Protein AF-A0A4Y3VNY5-F1 (afdb_monomer_lite)

Sequence (217 aa):
MDGASVRTLAARAAGTGGVVRGPSALPEAPPDALPEAPPEAPPDPLPEAPPEALPDVRSEALPKISFTSRVTVERYFRLGVVVKSAHNRGMDPISPLEQALHAARALVLADLVAGQVAEADVVSLVEESVVQRRWWVEQWPDGVEYVAGLIAQDVQDALLERYGRWPLCPVCGSGDPHALDVEPELGPDPHWVCTKAGVKVAAVGSLGTCSGGPPSS

pLDDT: mean 74.15, std 24.39, range [30.67, 98.81]

Organism: NCBI:txid284043

Structure (mmCIF, N/CA/C/O backbone):
data_AF-A0A4Y3VNY5-F1
#
_entry.id   AF-A0A4Y3VNY5-F1
#
loop_
_atom_site.group_PDB
_atom_site.id
_atom_site.type_symbol
_atom_site.label_atom_id
_atom_site.label_alt_id
_atom_site.label_comp_id
_atom_site.label_asym_id
_atom_site.label_entity_id
_atom_site.label_seq_id
_atom_site.pdbx_PDB_ins_code
_atom_site.Cartn_x
_atom_site.Cartn_y
_atom_site.Cartn_z
_atom_site.occupancy
_atom_site.B_iso_or_equiv
_atom_site.auth_seq_id
_atom_site.auth_comp_id
_atom_site.auth_asym_id
_atom_site.auth_atom_id
_atom_site.pdbx_PDB_model_num
ATOM 1 N N . MET A 1 1 ? 0.825 -26.482 87.728 1.00 42.75 1 MET A N 1
ATOM 2 C CA . MET A 1 1 ? 2.086 -25.851 87.305 1.00 42.75 1 MET A CA 1
ATOM 3 C C . MET A 1 1 ? 1.706 -24.478 86.809 1.00 42.75 1 MET A C 1
ATOM 5 O O . MET A 1 1 ? 1.076 -24.346 85.768 1.00 42.75 1 MET A O 1
ATOM 9 N N . ASP A 1 2 ? 1.930 -23.553 87.727 1.00 38.81 2 ASP A N 1
ATOM 10 C CA . ASP A 1 2 ? 1.736 -22.106 87.767 1.00 38.81 2 ASP A CA 1
ATOM 11 C C . ASP A 1 2 ? 2.053 -21.400 86.440 1.00 38.81 2 ASP A C 1
ATOM 13 O O . ASP A 1 2 ? 2.827 -21.896 85.634 1.00 38.81 2 ASP A O 1
ATOM 17 N N . GLY A 1 3 ? 1.534 -20.222 86.128 1.00 36.81 3 GLY A N 1
ATOM 18 C CA . GLY A 1 3 ? 0.832 -19.235 86.929 1.00 36.81 3 GLY A CA 1
ATOM 19 C C . GLY A 1 3 ? 0.716 -17.990 86.053 1.00 36.81 3 GLY A C 1
ATOM 20 O O . GLY A 1 3 ? 1.662 -17.595 85.374 1.00 36.81 3 GLY A O 1
ATOM 21 N N . ALA A 1 4 ? -0.488 -17.442 85.999 1.00 40.56 4 ALA A N 1
ATOM 22 C CA . ALA A 1 4 ? -0.835 -16.274 85.218 1.00 40.56 4 ALA A CA 1
ATOM 23 C C . ALA A 1 4 ? -0.306 -14.974 85.849 1.00 40.56 4 ALA A C 1
ATOM 25 O O . ALA A 1 4 ? 0.024 -14.931 87.032 1.00 40.56 4 ALA A O 1
ATOM 26 N N . SER A 1 5 ? -0.488 -13.898 85.076 1.00 40.47 5 SER A N 1
ATOM 27 C CA . SER A 1 5 ? -0.890 -12.570 85.557 1.00 40.47 5 SER A CA 1
ATOM 28 C C . SER A 1 5 ? 0.212 -11.623 86.064 1.00 40.47 5 SER A C 1
ATOM 30 O O . SER A 1 5 ? 1.095 -12.025 86.796 1.00 40.47 5 SER A O 1
ATOM 32 N N . VAL A 1 6 ? 0.183 -10.303 85.831 1.00 40.88 6 VAL A N 1
ATOM 33 C CA . VAL A 1 6 ? -0.690 -9.372 85.083 1.00 40.88 6 VAL A CA 1
ATOM 34 C C . VAL A 1 6 ? -0.138 -7.944 85.344 1.00 40.88 6 VAL A C 1
ATOM 36 O O . VAL A 1 6 ? 0.525 -7.748 86.358 1.00 40.88 6 VAL A O 1
ATOM 39 N N . ARG A 1 7 ? -0.562 -6.955 84.529 1.00 42.16 7 ARG A N 1
ATOM 40 C CA . ARG A 1 7 ? -0.595 -5.486 84.796 1.00 42.16 7 ARG A CA 1
ATOM 41 C C . ARG A 1 7 ? 0.756 -4.745 84.811 1.00 42.16 7 ARG A C 1
ATOM 43 O O . ARG A 1 7 ? 1.755 -5.297 85.227 1.00 42.16 7 ARG A O 1
ATOM 50 N N . THR A 1 8 ? 0.885 -3.451 84.507 1.00 36.91 8 THR A N 1
ATOM 51 C CA . THR A 1 8 ? 0.103 -2.385 83.843 1.00 36.91 8 THR A CA 1
ATOM 52 C C . THR A 1 8 ? 0.940 -1.092 84.014 1.00 36.91 8 THR A C 1
ATOM 54 O O . THR A 1 8 ? 1.735 -1.003 84.943 1.00 36.91 8 THR A O 1
ATOM 57 N N . LEU A 1 9 ? 0.642 -0.079 83.190 1.00 38.75 9 LEU A N 1
ATOM 58 C CA . LEU A 1 9 ? 0.794 1.374 83.410 1.00 38.75 9 LEU A CA 1
ATOM 59 C C . LEU A 1 9 ? 2.072 2.076 82.923 1.00 38.75 9 LEU A C 1
ATOM 61 O O . LEU A 1 9 ? 3.188 1.860 83.375 1.00 38.75 9 LEU A O 1
ATOM 65 N N . ALA A 1 10 ? 1.798 3.016 82.019 1.00 40.06 10 ALA A N 1
ATOM 66 C CA . ALA A 1 10 ? 2.641 4.107 81.574 1.00 40.06 10 ALA A CA 1
ATOM 67 C C . ALA A 1 10 ? 2.884 5.150 82.677 1.00 40.06 10 ALA A C 1
ATOM 69 O O . ALA A 1 10 ? 2.007 5.394 83.504 1.00 40.06 10 ALA A O 1
ATOM 70 N N . ALA A 1 11 ? 4.004 5.870 82.581 1.00 40.59 11 ALA A N 1
ATOM 71 C CA . ALA A 1 11 ? 4.137 7.221 83.122 1.00 40.59 11 ALA A CA 1
ATOM 72 C C . ALA A 1 11 ? 5.203 8.025 82.352 1.00 40.59 11 ALA A C 1
ATOM 74 O O . ALA A 1 11 ? 6.339 7.586 82.190 1.00 40.59 11 ALA A O 1
ATOM 75 N N . ARG A 1 12 ? 4.809 9.219 81.887 1.00 38.81 12 ARG A N 1
ATOM 76 C CA . ARG A 1 12 ? 5.683 10.322 81.449 1.00 38.81 12 ARG A CA 1
ATOM 77 C C . ARG A 1 12 ? 6.147 11.120 82.675 1.00 38.81 12 ARG A C 1
ATOM 79 O O . ARG A 1 12 ? 5.317 11.406 83.529 1.00 38.81 12 ARG A O 1
ATOM 86 N N . ALA A 1 13 ? 7.390 11.597 82.661 1.00 41.94 13 ALA A N 1
ATOM 87 C CA . ALA A 1 13 ? 7.859 12.882 83.217 1.00 41.94 13 ALA A CA 1
ATOM 88 C C . ALA A 1 13 ? 9.306 13.067 82.701 1.00 41.94 13 ALA A C 1
ATOM 90 O O . ALA A 1 13 ? 10.099 12.146 82.828 1.00 41.94 13 ALA A O 1
ATOM 91 N N . ALA A 1 14 ? 9.692 14.059 81.893 1.00 39.28 14 ALA A N 1
ATOM 92 C CA . ALA A 1 14 ? 9.678 15.515 82.061 1.00 39.28 14 ALA A CA 1
ATOM 93 C C . ALA A 1 14 ? 10.520 16.011 83.252 1.00 39.28 14 ALA A C 1
ATOM 95 O O . ALA A 1 14 ? 10.097 15.880 84.394 1.00 39.28 14 ALA A O 1
ATOM 96 N N . GLY A 1 15 ? 11.636 16.688 82.945 1.00 37.72 15 GLY A N 1
ATOM 97 C CA . GLY A 1 15 ? 12.072 17.848 83.727 1.00 37.72 15 GLY A CA 1
ATOM 98 C C . GLY A 1 15 ? 13.553 17.937 84.100 1.00 37.72 15 GLY A C 1
ATOM 99 O O . GLY A 1 15 ? 14.008 17.200 84.961 1.00 37.72 15 GLY A O 1
ATOM 100 N N . THR A 1 16 ? 14.206 18.962 83.527 1.00 40.38 16 THR A N 1
ATOM 101 C CA . THR A 1 16 ? 15.161 19.905 84.169 1.00 40.38 16 THR A CA 1
ATOM 102 C C . THR A 1 16 ? 16.477 19.328 84.716 1.00 40.38 16 THR A C 1
ATOM 104 O O . THR A 1 16 ? 16.468 18.468 85.576 1.00 40.38 16 THR A O 1
ATOM 107 N N . GLY A 1 17 ? 17.675 19.756 84.317 1.00 36.53 17 GLY A N 1
ATOM 108 C CA . GLY A 1 17 ? 18.152 21.112 84.032 1.00 36.53 17 GLY A CA 1
ATOM 109 C C . GLY A 1 17 ? 19.311 21.400 85.000 1.00 36.53 17 GLY A C 1
ATOM 110 O O . GLY A 1 17 ? 19.123 21.286 86.205 1.00 36.53 17 GLY A O 1
ATOM 111 N N . GLY A 1 18 ? 20.508 21.737 84.508 1.00 40.59 18 GLY A N 1
ATOM 112 C CA . GLY A 1 18 ? 21.644 22.067 85.382 1.00 40.59 18 GLY A CA 1
ATOM 113 C C . GLY A 1 18 ? 22.973 22.208 84.642 1.00 40.59 18 GLY A C 1
ATOM 114 O O . GLY A 1 18 ? 23.610 21.221 84.302 1.00 40.59 18 GLY A O 1
ATOM 115 N N . VAL A 1 19 ? 23.355 23.457 84.384 1.00 45.53 19 VAL A N 1
ATOM 116 C CA . VAL A 1 19 ? 24.540 23.932 83.649 1.00 45.53 19 VAL A CA 1
ATOM 117 C C . VAL A 1 19 ? 25.762 24.038 84.565 1.00 45.53 19 VAL A C 1
ATOM 119 O O . VAL A 1 19 ? 25.634 24.635 85.628 1.00 45.53 19 VAL A O 1
ATOM 122 N N . VAL A 1 20 ? 26.957 23.645 84.090 1.00 50.31 20 VAL A N 1
ATOM 123 C CA . VAL A 1 20 ? 28.222 24.351 84.404 1.00 50.31 20 VAL A CA 1
ATOM 124 C C . VAL A 1 20 ? 29.205 24.272 83.211 1.00 50.31 20 VAL A C 1
ATOM 126 O O . VAL A 1 20 ? 29.502 23.188 82.719 1.00 50.31 20 VAL A O 1
ATOM 129 N N . ARG A 1 21 ? 29.681 25.438 82.737 1.00 40.53 21 ARG A N 1
ATOM 130 C CA . ARG A 1 21 ? 30.746 25.676 81.722 1.00 40.53 21 ARG A CA 1
ATOM 131 C C . ARG A 1 21 ? 32.129 25.359 82.336 1.00 40.53 21 ARG A C 1
ATOM 133 O O . ARG A 1 21 ? 32.349 25.798 83.456 1.00 40.53 21 ARG A O 1
ATOM 140 N N . GLY A 1 22 ? 33.017 24.546 81.738 1.00 42.53 22 GLY A N 1
ATOM 141 C CA . GLY A 1 22 ? 34.062 24.890 80.733 1.00 42.53 22 GLY A CA 1
ATOM 142 C C . GLY A 1 22 ? 35.395 25.346 81.393 1.00 42.53 22 GLY A C 1
ATOM 143 O O . GLY A 1 22 ? 35.326 25.768 82.543 1.00 42.53 22 GLY A O 1
ATOM 144 N N . PRO A 1 23 ? 36.585 25.386 80.736 1.00 54.50 23 PRO A N 1
ATOM 145 C CA . PRO A 1 23 ? 37.019 24.820 79.443 1.00 54.50 23 PRO A CA 1
ATOM 146 C C . PRO A 1 23 ? 38.443 24.165 79.456 1.00 54.50 23 PRO A C 1
ATOM 148 O O . PRO A 1 23 ? 39.285 24.493 80.287 1.00 54.50 23 PRO A O 1
ATOM 151 N N . SER A 1 24 ? 38.741 23.286 78.487 1.00 43.25 24 SER A N 1
ATOM 152 C CA . SER A 1 24 ? 40.059 23.057 77.824 1.00 43.25 24 SER A CA 1
ATOM 153 C C . SER A 1 24 ? 39.931 21.796 76.959 1.00 43.25 24 SER A C 1
ATOM 155 O O . SER A 1 24 ? 39.756 20.704 77.481 1.00 43.25 24 SER A O 1
ATOM 157 N N . ALA A 1 25 ? 39.696 21.952 75.657 1.00 47.84 25 ALA A N 1
ATOM 158 C CA . ALA A 1 25 ? 40.725 21.992 74.614 1.00 47.84 25 ALA A CA 1
ATOM 159 C C . ALA A 1 25 ? 41.307 20.601 74.310 1.00 47.84 25 ALA A C 1
ATOM 161 O O . ALA A 1 25 ? 42.134 20.108 75.065 1.00 47.84 25 ALA A O 1
ATOM 162 N N . LEU A 1 26 ? 40.858 20.001 73.201 1.00 57.78 26 LEU A N 1
ATOM 163 C CA . LEU A 1 26 ? 41.659 19.477 72.081 1.00 57.78 26 LEU A CA 1
ATOM 164 C C . LEU A 1 26 ? 40.698 18.980 70.961 1.00 57.78 26 LEU A C 1
ATOM 166 O O . LEU A 1 26 ? 39.528 18.730 71.250 1.00 57.78 26 LEU A O 1
ATOM 170 N N . PRO A 1 27 ? 41.145 18.961 69.690 1.00 57.59 27 PRO A N 1
ATOM 171 C CA . PRO A 1 27 ? 40.301 19.167 68.506 1.00 57.59 27 PRO A CA 1
ATOM 172 C C . PRO A 1 27 ? 39.668 17.903 67.908 1.00 57.59 27 PRO A C 1
ATOM 174 O O . PRO A 1 27 ? 40.177 16.794 68.060 1.00 57.59 27 PRO A O 1
ATOM 177 N N . GLU A 1 28 ? 38.571 18.123 67.180 1.00 48.97 28 GLU A N 1
ATOM 178 C CA . GLU A 1 28 ? 37.855 17.125 66.385 1.00 48.97 28 GLU A CA 1
ATOM 179 C C . GLU A 1 28 ? 38.715 16.572 65.239 1.00 48.97 28 GLU A C 1
ATOM 181 O O . GLU A 1 28 ? 39.489 17.293 64.605 1.00 48.97 28 GLU A O 1
ATOM 186 N N . ALA A 1 29 ? 38.566 15.271 64.986 1.00 58.78 29 ALA A N 1
ATOM 187 C CA . ALA A 1 29 ? 39.174 14.584 63.858 1.00 58.78 29 ALA A CA 1
ATOM 188 C C . ALA A 1 29 ? 38.604 15.118 62.525 1.00 58.78 29 ALA A C 1
ATOM 190 O O . ALA A 1 29 ? 37.401 15.378 62.443 1.00 58.78 29 ALA A O 1
ATOM 191 N N . PRO A 1 30 ? 39.434 15.283 61.479 1.00 65.31 30 PRO A N 1
ATOM 192 C CA . PRO A 1 30 ? 38.961 15.713 60.169 1.00 65.31 30 PRO A CA 1
ATOM 193 C C . PRO A 1 30 ? 38.090 14.631 59.502 1.00 65.31 30 PRO A C 1
ATOM 195 O O . PRO A 1 30 ? 38.322 13.441 59.727 1.00 65.31 30 PRO A O 1
ATOM 198 N N . PRO A 1 31 ? 37.104 15.027 58.674 1.00 62.06 31 PRO A N 1
ATOM 199 C CA . PRO A 1 31 ? 36.258 14.092 57.942 1.00 62.06 31 PRO A CA 1
ATOM 200 C C . PRO A 1 31 ? 37.056 13.340 56.870 1.00 62.06 31 PRO A C 1
ATOM 202 O O . PRO A 1 31 ? 37.961 13.907 56.257 1.00 62.06 31 PRO A O 1
ATOM 205 N N . ASP A 1 32 ? 36.673 12.079 56.646 1.00 57.38 32 ASP A N 1
ATOM 206 C CA . ASP A 1 32 ? 37.147 11.191 55.583 1.00 57.38 32 ASP A CA 1
ATOM 207 C C . ASP A 1 32 ? 37.263 11.917 54.234 1.00 57.38 32 ASP A C 1
ATOM 209 O O . ASP A 1 32 ? 36.288 12.095 53.499 1.00 57.38 32 ASP A O 1
ATOM 213 N N . ALA A 1 33 ? 38.485 12.325 53.897 1.00 57.66 33 ALA A N 1
ATOM 214 C CA . ALA A 1 33 ? 38.848 12.695 52.544 1.00 57.66 33 ALA A CA 1
ATOM 215 C C . ALA A 1 33 ? 39.055 11.397 51.757 1.00 57.66 33 ALA A C 1
ATOM 217 O O . ALA A 1 33 ? 40.040 10.681 51.947 1.00 57.66 33 ALA A O 1
ATOM 218 N N . LEU A 1 34 ? 38.089 11.087 50.892 1.00 62.25 34 LEU A N 1
ATOM 219 C CA . LEU A 1 34 ? 38.252 10.108 49.822 1.00 62.25 34 LEU A CA 1
ATOM 220 C C . LEU A 1 34 ? 39.534 10.433 49.030 1.00 62.25 34 LEU A C 1
ATOM 222 O O . LEU A 1 34 ? 39.796 11.610 48.774 1.00 62.25 34 LEU A O 1
ATOM 226 N N . PRO A 1 35 ? 40.335 9.431 48.629 1.00 66.25 35 PRO A N 1
ATOM 227 C CA . PRO A 1 35 ? 41.514 9.682 47.813 1.00 66.25 35 PRO A CA 1
ATOM 228 C C . PRO A 1 35 ? 41.095 10.250 46.452 1.00 66.25 35 PRO A C 1
ATOM 230 O O . PRO A 1 35 ? 40.285 9.649 45.745 1.00 66.25 35 PRO A O 1
ATOM 233 N N . GLU A 1 36 ? 41.648 11.412 46.100 1.00 61.09 36 GLU A N 1
ATOM 234 C CA . GLU A 1 36 ? 41.465 12.013 44.781 1.00 61.09 36 GLU A CA 1
ATOM 235 C C . GLU A 1 36 ? 42.022 11.092 43.689 1.00 61.09 36 GLU A C 1
ATOM 237 O O . GLU A 1 36 ? 43.072 10.460 43.845 1.00 61.09 36 GLU A O 1
ATOM 242 N N . ALA A 1 37 ? 41.277 10.993 42.587 1.00 64.44 37 ALA A N 1
ATOM 243 C CA . ALA A 1 37 ? 41.655 10.221 41.414 1.00 64.44 37 ALA A CA 1
ATOM 244 C C . ALA A 1 37 ? 43.007 10.707 40.851 1.00 64.44 37 ALA A C 1
ATOM 246 O O . ALA A 1 37 ? 43.305 11.903 40.916 1.00 64.44 37 ALA A O 1
ATOM 247 N N . PRO A 1 38 ? 43.836 9.812 40.282 1.00 68.44 38 PRO A N 1
ATOM 248 C CA . PRO A 1 38 ? 45.058 10.228 39.603 1.00 68.44 38 PRO A CA 1
ATOM 249 C C . PRO A 1 38 ? 44.730 11.189 38.446 1.00 68.44 38 PRO A C 1
ATOM 251 O O . PRO A 1 38 ? 43.654 11.075 37.853 1.00 68.44 38 PRO A O 1
ATOM 254 N N . PRO A 1 39 ? 45.638 12.122 38.104 1.00 68.38 39 PRO A N 1
ATOM 255 C CA . PRO A 1 39 ? 45.403 13.064 37.017 1.00 68.38 39 PRO A CA 1
ATOM 256 C C . PRO A 1 39 ? 45.201 12.314 35.696 1.00 68.38 39 PRO A C 1
ATOM 258 O O . PRO A 1 39 ? 45.935 11.369 35.396 1.00 68.38 39 PRO A O 1
ATOM 261 N N . GLU A 1 40 ? 44.207 12.745 34.917 1.00 64.44 40 GLU A N 1
ATOM 262 C CA . GLU A 1 40 ? 43.963 12.231 33.571 1.00 64.44 40 GLU A CA 1
ATOM 263 C C . GLU A 1 40 ? 45.237 12.351 32.725 1.00 64.44 40 GLU A C 1
ATOM 265 O O . GLU A 1 40 ? 45.900 13.393 32.697 1.00 64.44 40 GLU A O 1
ATOM 270 N N . ALA A 1 41 ? 45.594 11.260 32.047 1.00 69.62 41 ALA A N 1
ATOM 271 C CA . ALA A 1 41 ? 46.662 11.274 31.062 1.00 69.62 41 ALA A CA 1
ATOM 272 C C . ALA A 1 41 ? 46.325 12.294 29.955 1.00 69.62 41 ALA A C 1
ATOM 274 O O . ALA A 1 41 ? 45.155 12.410 29.578 1.00 69.62 41 ALA A O 1
ATOM 275 N N . PRO A 1 42 ? 47.314 13.027 29.410 1.00 69.50 42 PRO A N 1
ATOM 276 C CA . PRO A 1 42 ? 47.071 13.852 28.233 1.00 69.50 42 PRO A CA 1
ATOM 277 C C . PRO A 1 42 ? 46.553 12.961 27.093 1.00 69.50 42 PRO A C 1
ATOM 279 O O . PRO A 1 42 ? 47.004 11.818 26.976 1.00 69.50 42 PRO A O 1
ATOM 282 N N . PRO A 1 43 ? 45.621 13.444 26.254 1.00 67.81 43 PRO A N 1
ATOM 283 C CA . PRO A 1 43 ? 45.156 12.655 25.124 1.00 67.81 43 PRO A CA 1
ATOM 284 C C . PRO A 1 43 ? 46.331 12.348 24.191 1.00 67.81 43 PRO A C 1
ATOM 286 O O . PRO A 1 43 ? 47.162 13.222 23.924 1.00 67.81 43 PRO A O 1
ATOM 289 N N . ASP A 1 44 ? 46.384 11.107 23.701 1.00 67.56 44 ASP A N 1
ATOM 290 C CA . ASP A 1 44 ? 47.326 10.693 22.661 1.00 67.56 44 ASP A CA 1
ATOM 291 C C . ASP A 1 44 ? 47.251 11.670 21.474 1.00 67.56 44 ASP A C 1
ATOM 293 O O . ASP A 1 44 ? 46.144 12.020 21.039 1.00 67.56 44 ASP A O 1
ATOM 297 N N . PRO A 1 45 ? 48.389 12.125 20.915 1.00 66.06 45 PRO A N 1
ATOM 298 C CA . PRO A 1 45 ? 48.356 12.891 19.684 1.00 66.06 45 PRO A CA 1
ATOM 299 C C . PRO A 1 45 ? 47.772 12.006 18.578 1.00 66.06 45 PRO A C 1
ATOM 301 O O . PRO A 1 45 ? 48.281 10.920 18.293 1.00 66.06 45 PRO A O 1
ATOM 304 N N . LEU A 1 46 ? 46.683 12.482 17.968 1.00 63.78 46 LEU A N 1
ATOM 305 C CA . LEU A 1 46 ? 46.097 11.881 16.772 1.00 63.78 46 LEU A CA 1
ATOM 306 C C . LEU A 1 46 ? 47.207 11.617 15.740 1.00 63.78 46 LEU A C 1
ATOM 308 O O . LEU A 1 46 ? 48.028 12.510 15.511 1.00 63.78 46 LEU A O 1
ATOM 312 N N . PRO A 1 47 ? 47.245 10.440 15.092 1.00 62.47 47 PRO A N 1
ATOM 313 C CA . PRO A 1 47 ? 48.191 10.215 14.012 1.00 62.47 47 PRO A CA 1
ATOM 314 C C . PRO A 1 47 ? 47.911 11.210 12.880 1.00 62.47 47 PRO A C 1
ATOM 316 O O . PRO A 1 47 ? 46.776 11.331 12.413 1.00 62.47 47 PRO A O 1
ATOM 319 N N . GLU A 1 48 ? 48.949 11.936 12.456 1.00 57.38 48 GLU A N 1
ATOM 320 C CA . GLU A 1 48 ? 48.881 12.816 11.292 1.00 57.38 48 GLU A CA 1
ATOM 321 C C . GLU A 1 48 ? 48.456 12.015 10.053 1.00 57.38 48 GLU A C 1
ATOM 323 O O . GLU A 1 48 ? 48.955 10.918 9.788 1.00 57.38 48 GLU A O 1
ATOM 328 N N . ALA A 1 49 ? 47.491 12.564 9.314 1.00 61.09 49 ALA A N 1
ATOM 329 C CA . ALA A 1 49 ? 46.926 11.942 8.127 1.00 61.09 49 ALA A CA 1
ATOM 330 C C . ALA A 1 49 ? 47.996 11.728 7.037 1.00 61.09 49 ALA A C 1
ATOM 332 O O . ALA A 1 49 ? 48.791 12.637 6.780 1.00 61.09 49 ALA A O 1
ATOM 333 N N . PRO A 1 50 ? 47.998 10.586 6.324 1.00 59.00 50 PRO A N 1
ATOM 334 C CA . PRO A 1 50 ? 48.761 10.474 5.090 1.00 59.00 50 PRO A CA 1
ATOM 335 C C . PRO A 1 50 ? 48.118 11.357 4.004 1.00 59.00 50 PRO A C 1
ATOM 337 O O . PRO A 1 50 ? 46.890 11.369 3.874 1.00 59.00 50 PRO A O 1
ATOM 340 N N . PRO A 1 51 ? 48.903 12.079 3.187 1.00 58.69 51 PRO A N 1
ATOM 341 C CA . PRO A 1 51 ? 48.377 12.652 1.963 1.00 58.69 51 PRO A CA 1
ATOM 342 C C . PRO A 1 51 ? 48.244 11.528 0.934 1.00 58.69 51 PRO A C 1
ATOM 344 O O . PRO A 1 51 ? 49.231 10.866 0.640 1.00 58.69 51 PRO A O 1
ATOM 347 N N . GLU A 1 52 ? 47.042 11.308 0.402 1.00 50.62 52 GLU A N 1
ATOM 348 C CA . GLU A 1 52 ? 46.796 11.124 -1.036 1.00 50.62 52 GLU A CA 1
ATOM 349 C C . GLU A 1 52 ? 45.310 10.868 -1.319 1.00 50.62 52 GLU A C 1
ATOM 351 O O . GLU A 1 52 ? 44.605 10.155 -0.607 1.00 50.62 52 GLU A O 1
ATOM 356 N N . ALA A 1 53 ? 44.831 11.547 -2.357 1.00 55.66 53 ALA A N 1
ATOM 357 C CA . ALA A 1 53 ? 43.440 11.642 -2.754 1.00 55.66 53 ALA A CA 1
ATOM 358 C C . ALA A 1 53 ? 42.862 10.292 -3.208 1.00 55.66 53 ALA A C 1
ATOM 360 O O . ALA A 1 53 ? 43.324 9.700 -4.183 1.00 55.66 53 ALA A O 1
ATOM 361 N N . LEU A 1 54 ? 41.777 9.869 -2.558 1.00 53.34 54 LEU A N 1
ATOM 362 C CA . LEU A 1 54 ? 40.815 8.932 -3.131 1.00 53.34 54 LEU A CA 1
ATOM 363 C C . LEU A 1 54 ? 39.757 9.735 -3.906 1.00 53.34 54 LEU A C 1
ATOM 365 O O . LEU A 1 54 ? 39.349 10.798 -3.429 1.00 53.34 54 LEU A O 1
ATOM 369 N N . PRO A 1 55 ? 39.313 9.281 -5.093 1.00 50.19 55 PRO A N 1
ATOM 370 C CA . PRO A 1 55 ? 38.257 9.964 -5.824 1.00 50.19 55 PRO A CA 1
ATOM 371 C C . PRO A 1 55 ? 36.959 9.956 -5.012 1.00 50.19 55 PRO A C 1
ATOM 373 O O . PRO A 1 55 ? 36.588 8.945 -4.419 1.00 50.19 55 PRO A O 1
ATOM 376 N N . ASP A 1 56 ? 36.307 11.115 -5.021 1.00 53.00 56 ASP A N 1
ATOM 377 C CA . ASP A 1 56 ? 35.031 11.466 -4.401 1.00 53.00 56 ASP A CA 1
ATOM 378 C C . ASP A 1 56 ? 33.919 10.454 -4.738 1.00 53.00 56 ASP A C 1
ATOM 380 O O . ASP A 1 56 ? 33.132 10.623 -5.670 1.00 53.00 56 ASP A O 1
ATOM 384 N N . VAL A 1 57 ? 33.861 9.355 -3.982 1.00 46.72 57 VAL A N 1
ATOM 385 C CA . VAL A 1 57 ? 32.677 8.503 -3.894 1.00 46.72 57 VAL A CA 1
ATOM 386 C C . VAL A 1 57 ? 31.754 9.131 -2.869 1.00 46.72 57 VAL A C 1
ATOM 388 O O . VAL A 1 57 ? 31.752 8.781 -1.689 1.00 46.72 57 VAL A O 1
ATOM 391 N N . ARG A 1 58 ? 30.995 10.108 -3.373 1.00 45.72 58 ARG A N 1
ATOM 392 C CA . ARG A 1 58 ? 29.726 10.616 -2.857 1.00 45.72 58 ARG A CA 1
ATOM 393 C C . ARG A 1 58 ? 29.050 9.570 -1.965 1.00 45.72 58 ARG A C 1
ATOM 395 O O . ARG A 1 58 ? 28.281 8.725 -2.419 1.00 45.72 58 ARG A O 1
ATOM 402 N N . SER A 1 59 ? 29.325 9.653 -0.668 1.00 42.47 59 SER A N 1
ATOM 403 C CA . SER A 1 59 ? 28.440 9.122 0.358 1.00 42.47 59 SER A CA 1
ATOM 404 C C . SER A 1 59 ? 27.250 10.070 0.396 1.00 42.47 59 SER A C 1
ATOM 406 O O . SER A 1 59 ? 27.116 10.905 1.288 1.00 42.47 59 SER A O 1
ATOM 408 N N . GLU A 1 60 ? 26.436 10.018 -0.658 1.00 43.38 60 GLU A N 1
ATOM 409 C CA . GLU A 1 60 ? 25.126 10.637 -0.642 1.00 43.38 60 GLU A CA 1
ATOM 410 C C . GLU A 1 60 ? 24.325 9.838 0.370 1.00 43.38 60 GLU A C 1
ATOM 412 O O . GLU A 1 60 ? 23.891 8.714 0.117 1.00 43.38 60 GLU A O 1
ATOM 417 N N . ALA A 1 61 ? 24.190 10.415 1.561 1.00 37.62 61 ALA A N 1
ATOM 418 C CA . ALA A 1 61 ? 23.092 10.111 2.446 1.00 37.62 61 ALA A CA 1
ATOM 419 C C . ALA A 1 61 ? 21.830 10.054 1.581 1.00 37.62 61 ALA A C 1
ATOM 421 O O . ALA A 1 61 ? 21.428 11.078 1.026 1.00 37.62 61 ALA A O 1
ATOM 422 N N . LEU A 1 62 ? 21.259 8.857 1.417 1.00 44.38 62 LEU A N 1
ATOM 423 C CA . LEU A 1 62 ? 19.975 8.694 0.754 1.00 44.38 62 LEU A CA 1
ATOM 424 C C . LEU A 1 62 ? 19.016 9.661 1.454 1.00 44.38 62 LEU A C 1
ATOM 426 O O . LEU A 1 62 ? 18.794 9.516 2.665 1.00 44.38 62 LEU A O 1
ATOM 430 N N . PRO A 1 63 ? 18.523 10.705 0.765 1.00 34.81 63 PRO A N 1
ATOM 431 C CA . PRO A 1 63 ? 17.620 11.640 1.396 1.00 34.81 63 PRO A CA 1
ATOM 432 C C . PRO A 1 63 ? 16.417 10.827 1.852 1.00 34.81 63 PRO A C 1
ATOM 434 O O . PRO A 1 63 ? 15.868 10.043 1.083 1.00 34.81 63 PRO A O 1
ATOM 437 N N . LYS A 1 64 ? 16.036 10.978 3.122 1.00 30.67 64 LYS A N 1
ATOM 438 C CA . LYS A 1 64 ? 14.768 10.462 3.633 1.00 30.67 64 LYS A CA 1
ATOM 439 C C . LYS A 1 64 ? 13.682 11.089 2.766 1.00 30.67 64 LYS A C 1
ATOM 441 O O . LYS A 1 64 ? 13.384 12.273 2.930 1.00 30.67 64 LYS A O 1
ATOM 446 N N . ILE A 1 65 ? 13.177 10.348 1.784 1.00 42.25 65 ILE A N 1
ATOM 447 C CA . ILE A 1 65 ? 12.143 10.835 0.877 1.00 42.25 65 ILE A CA 1
ATOM 448 C C . ILE A 1 65 ? 10.848 10.847 1.687 1.00 42.25 65 ILE A C 1
ATOM 450 O O . ILE A 1 65 ? 10.096 9.886 1.703 1.00 42.25 65 ILE A O 1
ATOM 454 N N . SER A 1 66 ? 10.628 11.938 2.416 1.00 39.75 66 SER A N 1
ATOM 455 C CA . SER A 1 66 ? 9.310 12.313 2.908 1.00 39.75 66 SER A CA 1
ATOM 456 C C . SER A 1 66 ? 8.575 12.945 1.726 1.00 39.75 66 SER A C 1
ATOM 458 O O . SER A 1 66 ? 8.972 13.998 1.226 1.00 39.75 66 SER A O 1
ATOM 460 N N . PHE A 1 67 ? 7.564 12.243 1.217 1.00 45.41 67 PHE A N 1
ATOM 461 C CA . PHE A 1 67 ? 6.868 12.553 -0.037 1.00 45.41 67 PHE A CA 1
ATOM 462 C C . PHE A 1 67 ? 5.747 13.604 0.118 1.00 45.41 67 PHE A C 1
ATOM 464 O O . PHE A 1 67 ? 4.999 13.873 -0.817 1.00 45.41 67 PHE A O 1
ATOM 471 N N . THR A 1 68 ? 5.638 14.284 1.259 1.00 40.88 68 THR A N 1
ATOM 472 C CA . THR A 1 68 ? 4.565 15.261 1.514 1.00 40.88 68 THR A CA 1
ATOM 473 C C . THR A 1 68 ? 4.939 16.677 1.064 1.00 40.88 68 THR A C 1
ATOM 475 O O . THR A 1 68 ? 4.913 17.648 1.823 1.00 40.88 68 THR A O 1
ATOM 478 N N . SER A 1 69 ? 5.284 16.846 -0.216 1.00 36.56 69 SER A N 1
ATOM 479 C CA . SER A 1 69 ? 5.325 18.191 -0.798 1.00 36.56 69 SER A CA 1
ATOM 480 C C . SER A 1 69 ? 4.864 18.217 -2.252 1.00 36.56 69 SER A C 1
ATOM 482 O O . SER A 1 69 ? 5.547 17.752 -3.161 1.00 36.56 69 SER A O 1
ATOM 484 N N . ARG A 1 70 ? 3.691 18.830 -2.455 1.00 43.50 70 ARG A N 1
ATOM 485 C CA . ARG A 1 70 ? 2.928 19.060 -3.702 1.00 43.50 70 ARG A CA 1
ATOM 486 C C . ARG A 1 70 ? 3.676 19.737 -4.873 1.00 43.50 70 ARG A C 1
ATOM 488 O O . ARG A 1 70 ? 3.021 20.199 -5.800 1.00 43.50 70 ARG A O 1
ATOM 495 N N . VAL A 1 71 ? 5.007 19.828 -4.883 1.00 45.31 71 VAL A N 1
ATOM 496 C CA . VAL A 1 71 ? 5.758 20.647 -5.860 1.00 45.31 71 VAL A CA 1
ATOM 497 C C . VAL A 1 71 ? 6.443 19.834 -6.975 1.00 45.31 71 VAL A C 1
ATOM 499 O O . VAL A 1 71 ? 6.884 20.416 -7.962 1.00 45.31 71 VAL A O 1
ATOM 502 N N . THR A 1 72 ? 6.471 18.498 -6.922 1.00 45.28 72 THR A N 1
ATOM 503 C CA . THR A 1 72 ? 7.192 17.705 -7.950 1.00 45.28 72 THR A CA 1
ATOM 504 C C . THR A 1 72 ? 6.297 17.148 -9.068 1.00 45.28 72 THR A C 1
ATOM 506 O O . THR A 1 72 ? 6.794 16.841 -10.151 1.00 45.28 72 THR A O 1
ATOM 509 N N . VAL A 1 73 ? 4.974 17.083 -8.870 1.00 43.75 73 VAL A N 1
ATOM 510 C CA . VAL A 1 73 ? 4.041 16.483 -9.851 1.00 43.75 73 VAL A CA 1
ATOM 511 C C . VAL A 1 73 ? 3.803 17.389 -11.072 1.00 43.75 73 VAL A C 1
ATOM 513 O O . VAL A 1 73 ? 3.622 16.902 -12.185 1.00 43.75 73 VAL A O 1
ATOM 516 N N . GLU A 1 74 ? 3.878 18.715 -10.921 1.00 34.09 74 GLU A N 1
ATOM 517 C CA . GLU A 1 74 ? 3.435 19.652 -11.969 1.00 34.09 74 GLU A CA 1
ATOM 518 C C . GLU A 1 74 ? 4.466 19.902 -13.095 1.00 34.09 74 GLU A C 1
ATOM 520 O O . GLU A 1 74 ? 4.133 20.490 -14.124 1.00 34.09 74 GLU A O 1
ATOM 525 N N . ARG A 1 75 ? 5.724 19.446 -12.958 1.00 39.75 75 ARG A N 1
ATOM 526 C CA . ARG A 1 75 ? 6.816 19.840 -13.877 1.00 39.75 75 ARG A CA 1
ATOM 527 C C . ARG A 1 75 ? 7.197 18.815 -14.960 1.00 39.75 75 ARG A C 1
ATOM 529 O O . ARG A 1 75 ? 7.870 19.201 -15.912 1.00 39.75 75 ARG A O 1
ATOM 536 N N . TYR A 1 76 ? 6.763 17.554 -14.884 1.00 49.31 76 TYR A N 1
ATOM 537 C CA . TYR A 1 76 ? 7.241 16.496 -15.803 1.00 49.31 76 TYR A CA 1
ATOM 538 C C . TYR A 1 76 ? 6.263 16.065 -16.905 1.00 49.31 76 TYR A C 1
ATOM 540 O O . TYR A 1 76 ? 6.578 15.194 -17.713 1.00 49.31 76 TYR A O 1
ATOM 548 N N . PHE A 1 77 ? 5.112 16.727 -17.031 1.00 50.84 77 PHE A N 1
ATOM 549 C CA . PHE A 1 77 ? 4.125 16.420 -18.070 1.00 50.84 77 PHE A CA 1
ATOM 550 C C . PHE A 1 77 ? 4.369 17.177 -19.390 1.00 50.84 77 PHE A C 1
ATOM 552 O O . PHE A 1 77 ? 3.471 17.847 -19.898 1.00 50.84 77 PHE A O 1
ATOM 559 N N . ARG A 1 78 ? 5.575 17.107 -19.980 1.00 46.97 78 ARG A N 1
ATOM 560 C CA . ARG A 1 78 ? 5.766 17.480 -21.400 1.00 46.97 78 ARG A CA 1
ATOM 561 C C . ARG A 1 78 ? 7.111 17.017 -21.975 1.00 46.97 78 ARG A C 1
ATOM 563 O O . ARG A 1 78 ? 8.117 17.682 -21.772 1.00 46.97 78 ARG A O 1
ATOM 570 N N . LEU A 1 79 ? 7.099 15.954 -22.783 1.00 41.47 79 LEU A N 1
ATOM 571 C CA . LEU A 1 79 ? 7.471 15.980 -24.211 1.00 41.47 79 LEU A CA 1
ATOM 572 C C . LEU A 1 79 ? 7.311 14.579 -24.825 1.00 41.47 79 LEU A C 1
ATOM 574 O O . LEU A 1 79 ? 7.651 13.567 -24.222 1.00 41.47 79 LEU A O 1
ATOM 578 N N . GLY A 1 80 ? 6.696 14.552 -26.008 1.00 41.56 80 GLY A N 1
ATOM 579 C CA . GLY A 1 80 ? 6.104 13.371 -26.621 1.00 41.56 80 GLY A CA 1
ATOM 580 C C . GLY A 1 80 ? 7.104 12.328 -27.106 1.00 41.56 80 GLY A C 1
ATOM 581 O O . GLY A 1 80 ? 8.058 12.633 -27.820 1.00 41.56 80 GLY A O 1
ATOM 582 N N . VAL A 1 81 ? 6.802 11.072 -26.786 1.00 43.38 81 VAL A N 1
ATOM 583 C CA . VAL A 1 81 ? 7.426 9.903 -27.399 1.00 43.38 81 VAL A CA 1
ATOM 584 C C . VAL A 1 81 ? 6.589 9.500 -28.612 1.00 43.38 81 VAL A C 1
ATOM 586 O O . VAL A 1 81 ? 5.413 9.159 -28.496 1.00 43.38 81 VAL A O 1
ATOM 589 N N . VAL A 1 82 ? 7.201 9.553 -29.796 1.00 39.69 82 VAL A N 1
ATOM 590 C CA . VAL A 1 82 ? 6.640 8.988 -31.027 1.00 39.69 82 VAL A CA 1
ATOM 591 C C . VAL A 1 82 ? 6.773 7.469 -30.951 1.00 39.69 82 VAL A C 1
ATOM 593 O O . VAL A 1 82 ? 7.868 6.931 -31.110 1.00 39.69 82 VAL A O 1
ATOM 596 N N . VAL A 1 83 ? 5.663 6.765 -30.731 1.00 40.06 83 VAL A N 1
ATOM 597 C CA . VAL A 1 83 ? 5.632 5.303 -30.847 1.00 40.06 83 VAL A CA 1
ATOM 598 C C . VAL A 1 83 ? 5.497 4.939 -32.324 1.00 40.06 83 VAL A C 1
ATOM 600 O O . VAL A 1 83 ? 4.474 5.192 -32.964 1.00 40.06 83 VAL A O 1
ATOM 603 N N . LYS A 1 84 ? 6.558 4.355 -32.886 1.00 35.44 84 LYS A N 1
ATOM 604 C CA . LYS A 1 84 ? 6.567 3.811 -34.245 1.00 35.44 84 LYS A CA 1
ATOM 605 C C . LYS A 1 84 ? 5.721 2.537 -34.264 1.00 35.44 84 LYS A C 1
ATOM 607 O O . LYS A 1 84 ? 6.068 1.544 -33.637 1.00 35.44 84 LYS A O 1
ATOM 612 N N . SER A 1 85 ? 4.598 2.595 -34.971 1.00 50.62 85 SER A N 1
ATOM 613 C CA . SER A 1 85 ? 3.673 1.474 -35.138 1.00 50.62 85 SER A CA 1
ATOM 614 C C . SER A 1 85 ? 4.282 0.373 -36.014 1.00 50.62 85 SER A C 1
ATOM 616 O O . SER A 1 85 ? 4.809 0.665 -37.091 1.00 50.62 85 SER A O 1
ATOM 618 N N . ALA A 1 86 ? 4.178 -0.886 -35.579 1.00 47.16 86 ALA A N 1
ATOM 619 C CA . ALA A 1 86 ? 4.390 -2.053 -36.428 1.00 47.16 86 ALA A CA 1
ATOM 620 C C . ALA A 1 86 ? 3.578 -3.275 -35.936 1.00 47.16 86 ALA A C 1
ATOM 622 O O . ALA A 1 86 ? 3.930 -3.884 -34.940 1.00 47.16 86 ALA A O 1
ATOM 623 N N . HIS A 1 87 ? 2.544 -3.617 -36.717 1.00 47.78 87 HIS A N 1
ATOM 624 C CA . HIS A 1 87 ? 1.988 -4.951 -37.027 1.00 47.78 87 HIS A CA 1
ATOM 625 C C . HIS A 1 87 ? 1.390 -5.849 -35.908 1.00 47.78 87 HIS A C 1
ATOM 627 O O . HIS A 1 87 ? 1.934 -6.046 -34.833 1.00 47.78 87 HIS A O 1
ATOM 633 N N . ASN A 1 88 ? 0.220 -6.430 -36.210 1.00 49.88 88 ASN A N 1
ATOM 634 C CA . ASN A 1 88 ? -0.685 -7.130 -35.287 1.00 49.88 88 ASN A CA 1
ATOM 635 C C . ASN A 1 88 ? -0.147 -8.436 -34.644 1.00 49.88 88 ASN A C 1
ATOM 637 O O . ASN A 1 88 ? 0.057 -9.428 -35.337 1.00 49.88 88 ASN A O 1
ATOM 641 N N . ARG A 1 89 ? -0.162 -8.442 -33.299 1.00 51.94 89 ARG A N 1
ATOM 642 C CA . ARG A 1 89 ? -0.746 -9.435 -32.360 1.00 51.94 89 ARG A CA 1
ATOM 643 C C . ARG A 1 89 ? -0.169 -10.866 -32.318 1.00 51.94 89 ARG A C 1
ATOM 645 O O . ARG A 1 89 ? -0.843 -11.827 -32.679 1.00 51.94 89 ARG A O 1
ATOM 652 N N . GLY A 1 90 ? 0.990 -11.008 -31.680 1.00 43.72 90 GLY A N 1
ATOM 653 C CA . GLY A 1 90 ? 1.197 -12.019 -30.632 1.00 43.72 90 GLY A CA 1
ATOM 654 C C . GLY A 1 90 ? 1.143 -11.293 -29.284 1.00 43.72 90 GLY A C 1
ATOM 655 O O . GLY A 1 90 ? 1.517 -10.129 -29.233 1.00 43.72 90 GLY A O 1
ATOM 656 N N . MET A 1 91 ? 0.597 -11.890 -28.225 1.00 60.09 91 MET A N 1
ATOM 657 C CA . MET A 1 91 ? 0.603 -11.259 -26.899 1.00 60.09 91 MET A CA 1
ATOM 658 C C . MET A 1 91 ? 2.062 -11.117 -26.457 1.00 60.09 91 MET A C 1
ATOM 660 O O . MET A 1 91 ? 2.672 -12.114 -26.075 1.00 60.09 91 MET A O 1
ATOM 664 N N . ASP A 1 92 ? 2.631 -9.915 -26.583 1.00 63.72 92 ASP A N 1
ATOM 665 C CA . ASP A 1 92 ? 3.946 -9.627 -26.02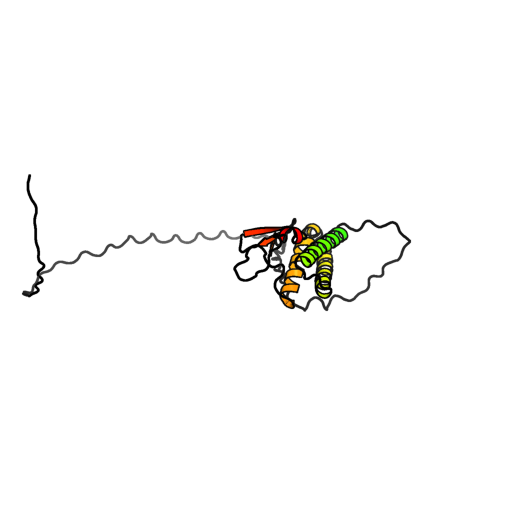1 1.00 63.72 92 ASP A CA 1
ATOM 666 C C . ASP A 1 92 ? 3.898 -10.022 -24.541 1.00 63.72 92 ASP A C 1
ATOM 668 O O . ASP A 1 92 ? 2.950 -9.633 -23.843 1.00 63.72 92 ASP A O 1
ATOM 672 N N . PRO A 1 93 ? 4.840 -10.849 -24.052 1.00 76.25 93 PRO A N 1
ATOM 673 C CA . PRO A 1 93 ? 4.855 -11.199 -22.646 1.00 76.25 93 PRO A CA 1
ATOM 674 C C . PRO A 1 93 ? 4.975 -9.901 -21.846 1.00 76.25 93 PRO A C 1
ATOM 676 O O . PRO A 1 93 ? 5.895 -9.111 -22.059 1.00 76.25 93 PRO A O 1
ATOM 679 N N . ILE A 1 94 ? 4.006 -9.672 -20.955 1.00 82.31 94 ILE A N 1
ATOM 680 C CA . ILE A 1 94 ? 3.992 -8.534 -20.032 1.00 82.31 94 ILE A CA 1
ATOM 681 C C . ILE A 1 94 ? 5.363 -8.488 -19.342 1.00 82.31 94 ILE A C 1
ATOM 683 O O . ILE A 1 94 ? 5.836 -9.523 -18.868 1.00 82.31 94 ILE A O 1
ATOM 687 N N . SER A 1 95 ? 6.031 -7.331 -19.314 1.00 90.81 95 SER A N 1
ATOM 688 C CA . SER A 1 95 ? 7.376 -7.252 -18.725 1.00 90.81 95 SER A CA 1
ATOM 689 C C . SER A 1 95 ? 7.346 -7.663 -17.239 1.00 90.81 95 SER A C 1
ATOM 691 O O . SER A 1 95 ? 6.307 -7.514 -16.592 1.00 90.81 95 SER A O 1
ATOM 693 N N . PRO A 1 96 ? 8.450 -8.165 -16.658 1.00 92.69 96 PRO A N 1
ATOM 694 C CA . PRO A 1 96 ? 8.485 -8.512 -15.234 1.00 92.69 96 PRO A CA 1
ATOM 695 C C . PRO A 1 96 ? 8.069 -7.355 -14.311 1.00 92.69 96 PRO A C 1
ATOM 697 O O . PRO A 1 96 ? 7.351 -7.579 -13.339 1.00 92.69 96 PRO A O 1
ATOM 700 N N . LEU A 1 97 ? 8.442 -6.117 -14.658 1.00 95.19 97 LEU A N 1
ATOM 701 C CA . LEU A 1 97 ? 8.013 -4.912 -13.944 1.00 95.19 97 LEU A CA 1
ATOM 702 C C . LEU A 1 97 ? 6.494 -4.718 -14.018 1.00 95.19 97 LEU A C 1
ATOM 704 O O . LEU A 1 97 ? 5.847 -4.527 -12.994 1.00 95.19 97 LEU A O 1
ATOM 708 N N . GLU A 1 98 ? 5.910 -4.811 -15.214 1.00 96.94 98 GLU A N 1
ATOM 709 C CA . GLU A 1 98 ? 4.459 -4.696 -15.387 1.00 96.94 98 GLU A CA 1
ATOM 710 C C . GLU A 1 98 ? 3.704 -5.776 -14.606 1.00 96.94 98 GLU A C 1
ATOM 712 O O . GLU A 1 98 ? 2.677 -5.496 -13.990 1.00 96.94 98 GLU A O 1
ATOM 717 N N . GLN A 1 99 ? 4.213 -7.011 -14.603 1.00 97.19 99 GLN A N 1
ATOM 718 C CA . GLN A 1 99 ? 3.626 -8.102 -13.826 1.00 97.19 99 GLN A CA 1
ATOM 719 C C . GLN A 1 99 ? 3.669 -7.793 -12.327 1.00 97.19 99 GLN A C 1
ATOM 721 O O . GLN A 1 99 ? 2.654 -7.947 -11.650 1.00 97.19 99 GLN A O 1
ATOM 726 N N . ALA A 1 100 ? 4.808 -7.315 -11.819 1.00 97.19 100 ALA A N 1
ATOM 727 C CA . ALA A 1 100 ? 4.966 -6.956 -10.413 1.00 97.19 100 ALA A CA 1
ATOM 728 C C . ALA A 1 100 ? 4.057 -5.787 -10.005 1.00 97.19 100 ALA A C 1
ATOM 730 O O . ALA A 1 100 ? 3.393 -5.863 -8.974 1.00 97.19 100 ALA A O 1
ATOM 731 N N . LEU A 1 101 ? 3.954 -4.742 -10.831 1.00 98.38 101 LEU A N 1
ATOM 732 C CA . LEU A 1 101 ? 3.062 -3.606 -10.581 1.00 98.38 101 LEU A CA 1
ATOM 733 C C . LEU A 1 101 ? 1.587 -4.022 -10.603 1.00 98.38 101 LEU A C 1
ATOM 735 O O . LEU A 1 101 ? 0.820 -3.600 -9.740 1.00 98.38 101 LEU A O 1
ATOM 739 N N . HIS A 1 102 ? 1.181 -4.881 -11.542 1.00 98.50 102 HIS A N 1
ATOM 740 C CA . HIS A 1 102 ? -0.179 -5.422 -11.566 1.00 98.50 102 HIS A CA 1
ATOM 741 C C . HIS A 1 102 ? -0.475 -6.311 -10.354 1.00 98.50 102 HIS A C 1
ATOM 743 O O . HIS A 1 102 ? -1.565 -6.217 -9.789 1.00 98.50 102 HIS A O 1
ATOM 749 N N . ALA A 1 103 ? 0.479 -7.144 -9.932 1.00 98.31 103 ALA A N 1
ATOM 750 C CA . ALA A 1 103 ? 0.338 -7.969 -8.738 1.00 98.31 103 ALA A CA 1
ATOM 751 C C . ALA A 1 103 ? 0.210 -7.102 -7.478 1.00 98.31 103 ALA A C 1
ATOM 753 O O . ALA A 1 103 ? -0.736 -7.273 -6.713 1.00 98.31 103 ALA A O 1
ATOM 754 N N . ALA A 1 104 ? 1.093 -6.119 -7.303 1.00 98.62 104 ALA A N 1
ATOM 755 C CA . ALA A 1 104 ? 1.046 -5.179 -6.188 1.00 98.62 104 ALA A CA 1
ATOM 756 C C . ALA A 1 104 ? -0.272 -4.398 -6.139 1.00 98.62 104 ALA A C 1
ATOM 758 O O . ALA A 1 104 ? -0.910 -4.333 -5.089 1.00 98.62 104 ALA A O 1
ATOM 759 N N . ARG A 1 105 ? -0.730 -3.882 -7.287 1.00 98.81 105 ARG A N 1
ATOM 760 C CA . ARG A 1 105 ? -2.042 -3.237 -7.418 1.00 98.81 105 ARG A CA 1
ATOM 761 C C . ARG A 1 105 ? -3.165 -4.154 -6.932 1.00 98.81 105 ARG A C 1
ATOM 763 O O . ARG A 1 105 ? -4.011 -3.719 -6.158 1.00 98.81 105 ARG A O 1
ATOM 770 N N . ALA A 1 106 ? -3.178 -5.414 -7.367 1.00 98.75 106 ALA A N 1
ATOM 771 C CA . ALA A 1 106 ? -4.208 -6.371 -6.971 1.00 98.75 106 ALA A CA 1
ATOM 772 C C . ALA A 1 106 ? -4.195 -6.659 -5.460 1.00 98.75 106 ALA A C 1
ATOM 774 O O . ALA A 1 106 ? -5.263 -6.709 -4.852 1.00 98.75 106 ALA A O 1
ATOM 775 N N . LEU A 1 107 ? -3.011 -6.802 -4.853 1.00 98.81 107 LEU A N 1
ATOM 776 C CA . LEU A 1 107 ? -2.869 -7.013 -3.409 1.00 98.81 107 LEU A CA 1
ATOM 777 C C . LEU A 1 107 ? -3.410 -5.816 -2.617 1.00 98.81 107 LEU A C 1
ATOM 779 O O . LEU A 1 107 ? -4.258 -5.985 -1.747 1.00 98.81 107 LEU A O 1
ATOM 783 N N . VAL A 1 108 ? -3.003 -4.594 -2.960 1.00 98.75 108 VAL A N 1
ATOM 784 C CA . VAL A 1 108 ? -3.459 -3.395 -2.239 1.00 98.75 108 VAL A CA 1
ATOM 785 C C . VAL A 1 108 ? -4.967 -3.182 -2.403 1.00 98.75 108 VAL A C 1
ATOM 787 O O . VAL A 1 108 ? -5.655 -2.872 -1.433 1.00 98.75 108 VAL A O 1
ATOM 790 N N . LEU A 1 109 ? -5.524 -3.436 -3.592 1.00 98.75 109 LEU A N 1
ATOM 791 C CA . LEU A 1 109 ? -6.976 -3.399 -3.796 1.00 98.75 109 LEU A CA 1
ATOM 792 C C . LEU A 1 109 ? -7.716 -4.445 -2.952 1.00 98.75 109 LEU A C 1
ATOM 794 O O . LEU A 1 109 ? -8.789 -4.145 -2.432 1.00 98.75 109 LEU A O 1
ATOM 798 N N . ALA A 1 110 ? -7.160 -5.648 -2.782 1.00 98.69 110 ALA A N 1
ATOM 799 C CA . ALA A 1 110 ? -7.762 -6.675 -1.932 1.00 98.69 110 ALA A CA 1
ATOM 800 C C . ALA A 1 110 ? -7.860 -6.216 -0.467 1.00 98.69 110 ALA A C 1
ATOM 802 O O . ALA A 1 110 ? -8.893 -6.411 0.177 1.00 98.69 110 ALA A O 1
ATOM 803 N N . ASP A 1 111 ? -6.832 -5.537 0.040 1.00 98.69 111 ASP A N 1
ATOM 804 C CA . ASP A 1 111 ? -6.833 -4.977 1.392 1.00 98.69 111 ASP A CA 1
ATOM 805 C C . ASP A 1 111 ? -7.769 -3.777 1.543 1.00 98.69 111 ASP A C 1
ATOM 807 O O . ASP A 1 111 ? -8.446 -3.647 2.563 1.00 98.69 111 ASP A O 1
ATOM 811 N N . LEU A 1 112 ? -7.862 -2.914 0.529 1.00 98.44 112 LEU A N 1
ATOM 812 C CA . LEU A 1 112 ? -8.824 -1.809 0.516 1.00 98.44 112 LEU A CA 1
ATOM 813 C C . LEU A 1 112 ? -10.265 -2.333 0.542 1.00 98.44 112 LEU A C 1
ATOM 815 O O . LEU A 1 112 ? -11.106 -1.799 1.266 1.00 98.44 112 LEU A O 1
ATOM 819 N N . VAL A 1 113 ? -10.549 -3.413 -0.193 1.00 98.31 113 VAL A N 1
ATOM 820 C CA . VAL A 1 113 ? -11.844 -4.108 -0.142 1.00 98.31 113 VAL A CA 1
ATOM 821 C C . VAL A 1 113 ? -12.075 -4.710 1.243 1.00 98.31 113 VAL A C 1
ATOM 823 O O . VAL A 1 113 ? -13.154 -4.534 1.808 1.00 98.31 113 VAL A O 1
ATOM 826 N N . ALA A 1 114 ? -11.078 -5.369 1.835 1.00 97.06 114 ALA A N 1
ATOM 827 C CA . ALA A 1 114 ? -11.186 -5.916 3.188 1.00 97.06 114 ALA A CA 1
ATOM 828 C C . ALA A 1 114 ? -11.449 -4.826 4.243 1.00 97.06 114 ALA A C 1
ATOM 830 O O . ALA A 1 114 ? -12.243 -5.032 5.158 1.00 97.06 114 ALA A O 1
ATOM 831 N N . GLY A 1 115 ? -10.827 -3.657 4.079 1.00 95.56 115 GLY A N 1
ATOM 832 C CA . GLY A 1 115 ? -11.037 -2.469 4.904 1.00 95.56 115 GLY A CA 1
ATOM 833 C C . GLY A 1 115 ? -12.295 -1.667 4.565 1.00 95.56 115 GLY A C 1
ATOM 834 O O . GLY A 1 115 ? -12.537 -0.663 5.223 1.00 95.56 115 GLY A O 1
ATOM 835 N N . GLN A 1 116 ? -13.085 -2.091 3.568 1.00 96.00 116 GLN A N 1
ATOM 836 C CA . GLN A 1 116 ? -14.307 -1.417 3.103 1.00 96.00 116 GLN A CA 1
ATOM 837 C C . GLN A 1 116 ? -14.088 0.048 2.673 1.00 96.00 116 GLN A C 1
ATOM 839 O O . GLN A 1 116 ? -14.950 0.893 2.883 1.00 96.00 116 GLN A O 1
ATOM 844 N N . VAL A 1 117 ? -12.943 0.341 2.047 1.00 96.69 117 VAL A N 1
ATOM 845 C CA . VAL A 1 117 ? -12.555 1.687 1.571 1.00 96.69 117 VAL A CA 1
ATOM 846 C C . VAL A 1 117 ? -12.183 1.705 0.079 1.00 96.69 117 VAL A C 1
ATOM 848 O O . VAL A 1 117 ? -11.466 2.582 -0.385 1.00 96.69 117 VAL A O 1
ATOM 851 N N . ALA A 1 118 ? -12.642 0.725 -0.705 1.00 95.38 118 ALA A N 1
ATOM 852 C CA . ALA A 1 118 ? -12.327 0.594 -2.136 1.00 95.38 118 ALA A CA 1
ATOM 853 C C . ALA A 1 118 ? -13.216 1.473 -3.044 1.00 95.38 118 ALA A C 1
ATOM 855 O O . ALA A 1 118 ? -13.794 1.005 -4.027 1.00 95.38 118 ALA A O 1
ATOM 856 N N . GLU A 1 119 ? -13.356 2.748 -2.693 1.00 96.50 119 GLU A N 1
ATOM 857 C CA . GLU A 1 119 ? -14.110 3.746 -3.457 1.00 96.50 119 GLU A CA 1
ATOM 858 C C . GLU A 1 119 ? -13.296 4.245 -4.664 1.00 96.50 119 GLU A C 1
ATOM 860 O O . GLU A 1 119 ? -12.077 4.096 -4.721 1.00 96.50 119 GLU A O 1
ATOM 865 N N . ALA A 1 120 ? -13.956 4.809 -5.679 1.00 97.00 120 ALA A N 1
ATOM 866 C CA . ALA A 1 120 ? -13.301 5.133 -6.953 1.00 97.00 120 ALA A CA 1
ATOM 867 C C . ALA A 1 120 ? -12.167 6.174 -6.827 1.00 97.00 120 ALA A C 1
ATOM 869 O O . ALA A 1 120 ? -11.159 6.103 -7.536 1.00 97.00 120 ALA A O 1
ATOM 870 N N . ASP A 1 121 ? -12.320 7.142 -5.930 1.00 96.81 121 ASP A N 1
ATOM 871 C CA . ASP A 1 121 ? -11.296 8.130 -5.590 1.00 96.81 121 ASP A CA 1
ATOM 872 C C . ASP A 1 121 ? -10.121 7.503 -4.826 1.00 96.81 121 ASP A C 1
ATOM 874 O O . ASP A 1 121 ? -8.973 7.822 -5.128 1.00 96.81 121 ASP A O 1
ATOM 878 N N . VAL A 1 122 ? -10.375 6.545 -3.933 1.00 97.69 122 VAL A N 1
ATOM 879 C CA . VAL A 1 122 ? -9.326 5.761 -3.261 1.00 97.69 122 VAL A CA 1
ATOM 880 C C . VAL A 1 122 ? -8.576 4.861 -4.245 1.00 97.69 122 VAL A C 1
ATOM 882 O O . VAL A 1 122 ? -7.349 4.817 -4.223 1.00 97.69 122 VAL A O 1
ATOM 885 N N . VAL A 1 123 ? -9.268 4.201 -5.177 1.00 97.81 123 VAL A N 1
ATOM 886 C CA . VAL A 1 123 ? -8.620 3.423 -6.251 1.00 97.81 123 VAL A CA 1
ATOM 887 C C . VAL A 1 123 ? -7.715 4.319 -7.099 1.00 97.81 123 VAL A C 1
ATOM 889 O O . VAL A 1 123 ? -6.635 3.896 -7.499 1.00 97.81 123 VAL A O 1
ATOM 892 N N . SER A 1 124 ? -8.097 5.580 -7.314 1.00 98.00 124 SER A N 1
ATOM 893 C CA . SER A 1 124 ? -7.252 6.541 -8.032 1.00 98.00 124 SER A CA 1
ATOM 894 C C . SER A 1 124 ? -5.929 6.824 -7.304 1.00 98.00 124 SER A C 1
ATOM 896 O O . SER A 1 124 ? -4.922 7.040 -7.976 1.00 98.00 124 SER A O 1
ATOM 898 N N . LEU A 1 125 ? -5.898 6.760 -5.965 1.00 98.19 125 LEU A N 1
ATOM 899 C CA . LEU A 1 125 ? -4.652 6.837 -5.186 1.00 98.19 125 LEU A CA 1
ATOM 900 C C . LEU A 1 125 ? -3.731 5.655 -5.497 1.00 98.19 125 LEU A C 1
ATOM 902 O O . LEU A 1 125 ? -2.539 5.848 -5.702 1.00 98.19 125 LEU A O 1
ATOM 906 N N . VAL A 1 126 ? -4.287 4.442 -5.598 1.00 98.62 126 VAL A N 1
ATOM 907 C CA . VAL A 1 126 ? -3.519 3.236 -5.952 1.00 98.62 126 VAL A CA 1
ATOM 908 C C . VAL A 1 126 ? -2.893 3.384 -7.336 1.00 98.62 126 VAL A C 1
ATOM 910 O O . VAL A 1 126 ? -1.715 3.078 -7.518 1.00 98.62 126 VAL A O 1
ATOM 913 N N . GLU A 1 127 ? -3.656 3.870 -8.318 1.00 98.50 127 GLU A N 1
ATOM 914 C CA . GLU A 1 127 ? -3.127 4.085 -9.669 1.00 98.50 127 GLU 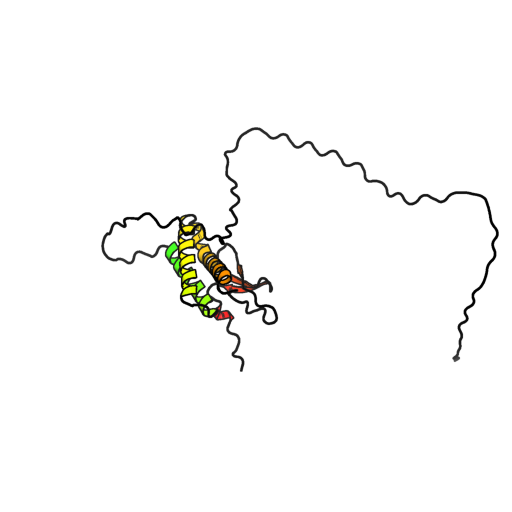A CA 1
ATOM 915 C C . GLU A 1 127 ? -2.020 5.145 -9.688 1.00 98.50 127 GLU A C 1
ATOM 917 O O . GLU A 1 127 ? -1.019 4.975 -10.386 1.00 98.50 127 GLU A O 1
ATOM 922 N N . GLU A 1 128 ? -2.165 6.219 -8.907 1.00 98.38 128 GLU A N 1
ATOM 923 C CA . GLU A 1 128 ? -1.128 7.240 -8.749 1.00 98.38 128 GLU A CA 1
ATOM 924 C C . GLU A 1 128 ? 0.157 6.627 -8.173 1.00 98.38 128 GLU A C 1
ATOM 926 O O . GLU A 1 128 ? 1.224 6.780 -8.775 1.00 98.38 128 GLU A O 1
ATOM 931 N N . SER A 1 129 ? 0.059 5.845 -7.094 1.00 98.50 129 SER A N 1
ATOM 932 C CA . SER A 1 129 ? 1.191 5.119 -6.506 1.00 98.50 129 SER A CA 1
ATOM 933 C C . SER A 1 129 ? 1.850 4.165 -7.507 1.00 98.50 129 SER A C 1
ATOM 935 O O . SER A 1 129 ? 3.071 4.160 -7.644 1.00 98.50 129 SER A O 1
ATOM 937 N N . VAL A 1 130 ? 1.073 3.399 -8.281 1.00 98.62 130 VAL A N 1
ATOM 938 C CA . VAL A 1 130 ? 1.602 2.490 -9.319 1.00 98.62 130 VAL A CA 1
ATOM 939 C C . VAL A 1 130 ? 2.398 3.254 -10.380 1.00 98.62 130 VAL A C 1
ATOM 941 O O . VAL A 1 130 ? 3.482 2.813 -10.775 1.00 98.62 130 VAL A O 1
ATOM 944 N N . VAL A 1 131 ? 1.897 4.405 -10.837 1.00 97.69 131 VAL A N 1
ATOM 945 C CA . VAL A 1 131 ? 2.605 5.259 -11.803 1.00 97.69 131 VAL A CA 1
ATOM 946 C C . VAL A 1 131 ? 3.916 5.780 -11.213 1.00 97.69 131 VAL A C 1
ATOM 948 O O . VAL A 1 131 ? 4.946 5.717 -11.887 1.00 97.69 131 VAL A O 1
ATOM 951 N N . GLN A 1 132 ? 3.910 6.234 -9.957 1.00 95.88 132 GLN A N 1
ATOM 952 C CA . GLN A 1 132 ? 5.129 6.691 -9.281 1.00 95.88 132 GLN A CA 1
ATOM 953 C C . GLN A 1 132 ? 6.151 5.556 -9.123 1.00 95.88 132 GLN A C 1
ATOM 955 O O . GLN A 1 132 ? 7.336 5.741 -9.415 1.00 95.88 132 GLN A O 1
ATOM 960 N N . ARG A 1 133 ? 5.710 4.358 -8.719 1.00 98.12 133 ARG A N 1
ATOM 961 C CA . ARG A 1 133 ? 6.614 3.220 -8.499 1.00 98.12 133 ARG A CA 1
ATOM 962 C C . ARG A 1 133 ? 7.163 2.624 -9.781 1.00 98.12 133 ARG A C 1
ATOM 964 O O . ARG A 1 133 ? 8.316 2.209 -9.777 1.00 98.12 133 ARG A O 1
ATOM 971 N N . ARG A 1 134 ? 6.420 2.666 -10.890 1.00 97.94 134 ARG A N 1
ATOM 972 C CA . ARG A 1 134 ? 6.970 2.345 -12.216 1.00 97.94 134 ARG A CA 1
ATOM 973 C C . ARG A 1 134 ? 8.216 3.172 -12.502 1.00 97.94 134 ARG A C 1
ATOM 975 O O . ARG A 1 134 ? 9.272 2.606 -12.759 1.00 97.94 134 ARG A O 1
ATOM 982 N N . TRP A 1 135 ? 8.086 4.496 -12.427 1.00 94.81 135 TRP A N 1
ATOM 983 C CA . TRP A 1 135 ? 9.199 5.397 -12.714 1.00 94.81 135 TRP A CA 1
ATOM 984 C C . TRP A 1 135 ? 10.374 5.158 -11.760 1.00 94.81 135 TRP A C 1
ATOM 986 O O . TRP A 1 135 ? 11.526 5.135 -12.187 1.00 94.81 135 TRP A O 1
ATOM 996 N N . TRP A 1 136 ? 10.094 4.925 -10.477 1.00 95.88 136 TRP A N 1
ATOM 997 C CA . TRP A 1 136 ? 11.130 4.639 -9.487 1.00 95.88 136 TRP A CA 1
ATOM 998 C C . TRP A 1 136 ? 11.919 3.361 -9.814 1.00 95.88 136 TRP A C 1
ATOM 1000 O O . TRP A 1 136 ? 13.149 3.387 -9.799 1.00 95.88 136 TRP A O 1
ATOM 1010 N N . VAL A 1 137 ? 11.243 2.269 -10.190 1.00 96.88 137 VAL A N 1
ATOM 1011 C CA . VAL A 1 137 ? 11.916 1.014 -10.571 1.00 96.88 137 VAL A CA 1
ATOM 1012 C C . VAL A 1 137 ? 12.672 1.139 -11.896 1.00 96.88 137 VAL A C 1
ATOM 1014 O O . VAL A 1 137 ? 13.711 0.509 -12.073 1.00 96.88 137 VAL A O 1
ATOM 1017 N N . GLU A 1 138 ? 12.221 1.984 -12.825 1.00 93.25 138 GLU A N 1
ATOM 1018 C CA . GLU A 1 138 ? 13.004 2.286 -14.032 1.00 93.25 138 GLU A CA 1
ATOM 1019 C C . GLU A 1 138 ? 14.371 2.902 -13.689 1.00 93.25 138 GLU A C 1
ATOM 1021 O O . GLU A 1 138 ? 15.335 2.690 -14.423 1.00 93.25 138 GLU A O 1
ATOM 1026 N N . GLN A 1 139 ? 14.473 3.629 -12.569 1.00 94.50 139 GLN A N 1
ATOM 1027 C CA . GLN A 1 139 ? 15.751 4.141 -12.064 1.00 94.50 139 GLN A CA 1
ATOM 1028 C C . GLN A 1 139 ? 16.511 3.100 -11.230 1.00 94.50 139 GLN A C 1
ATOM 1030 O O . GLN A 1 139 ? 17.742 3.107 -11.222 1.00 94.50 139 GLN A O 1
ATOM 1035 N N . TRP A 1 140 ? 15.799 2.204 -10.541 1.00 95.06 140 TRP A N 1
ATOM 1036 C CA . TRP A 1 140 ? 16.388 1.153 -9.713 1.00 95.06 140 TRP A CA 1
ATOM 1037 C C . TRP A 1 140 ? 15.697 -0.210 -9.921 1.00 95.06 140 TRP A C 1
ATOM 1039 O O . TRP A 1 140 ? 14.762 -0.550 -9.192 1.00 95.06 140 TRP A O 1
ATOM 1049 N N . PRO A 1 141 ? 16.157 -1.011 -10.905 1.00 93.50 141 PRO A N 1
ATOM 1050 C CA . PRO A 1 141 ? 15.482 -2.249 -11.310 1.00 93.50 141 PRO A CA 1
ATOM 1051 C C . PRO A 1 141 ? 15.394 -3.331 -10.230 1.00 93.50 141 PRO A C 1
ATOM 1053 O O . PRO A 1 141 ? 14.431 -4.092 -10.216 1.00 93.50 141 PRO A O 1
ATOM 1056 N N . ASP A 1 142 ? 16.349 -3.389 -9.301 1.00 92.88 142 ASP A N 1
ATOM 1057 C CA . ASP A 1 142 ? 16.300 -4.339 -8.178 1.00 92.88 142 ASP A CA 1
ATOM 1058 C C . ASP A 1 142 ? 15.109 -4.050 -7.245 1.00 92.88 142 ASP A C 1
ATOM 1060 O O . ASP A 1 142 ? 14.600 -4.938 -6.568 1.00 92.88 142 ASP A O 1
ATOM 1064 N N . GLY A 1 143 ? 14.576 -2.824 -7.289 1.00 95.06 143 GLY A N 1
ATOM 1065 C CA . GLY A 1 143 ? 13.415 -2.404 -6.518 1.00 95.06 143 GLY A CA 1
ATOM 1066 C C . GLY A 1 143 ? 12.091 -3.076 -6.905 1.00 95.06 143 GLY A C 1
ATOM 1067 O O . GLY A 1 143 ? 11.096 -2.866 -6.210 1.00 95.06 143 GLY A O 1
ATOM 1068 N N . VAL A 1 144 ? 12.047 -3.884 -7.978 1.00 97.00 144 VAL A N 1
ATOM 1069 C CA . VAL A 1 144 ? 10.842 -4.627 -8.408 1.00 97.00 144 VAL A CA 1
ATOM 1070 C C . VAL A 1 144 ? 10.232 -5.426 -7.257 1.00 97.00 144 VAL A C 1
ATOM 1072 O O . VAL A 1 144 ? 9.013 -5.462 -7.121 1.00 97.00 144 VAL A O 1
ATOM 1075 N N . GLU A 1 145 ? 11.052 -6.065 -6.425 1.00 96.00 145 GLU A N 1
ATOM 1076 C CA . GLU A 1 145 ? 10.559 -6.952 -5.365 1.00 96.00 145 GLU A CA 1
ATOM 1077 C C . GLU A 1 145 ? 9.903 -6.189 -4.190 1.00 96.00 145 GLU A C 1
ATOM 1079 O O . GLU A 1 145 ? 9.166 -6.782 -3.404 1.00 96.00 145 GLU A O 1
ATOM 1084 N N . TYR A 1 146 ? 10.105 -4.868 -4.099 1.00 97.19 146 TYR A N 1
ATOM 1085 C CA . TYR A 1 146 ? 9.621 -4.021 -2.998 1.00 97.19 146 TYR A CA 1
ATOM 1086 C C . TYR A 1 146 ? 8.318 -3.280 -3.319 1.00 97.19 146 TYR A C 1
ATOM 1088 O O . TYR A 1 146 ? 7.696 -2.701 -2.425 1.00 97.19 146 TYR A O 1
ATOM 1096 N N . VAL A 1 147 ? 7.877 -3.276 -4.584 1.00 98.06 147 VAL A N 1
ATOM 1097 C CA . VAL A 1 147 ? 6.781 -2.399 -5.037 1.00 98.06 147 VAL A CA 1
ATOM 1098 C C . VAL A 1 147 ? 5.458 -2.657 -4.320 1.00 98.06 147 VAL A C 1
ATOM 1100 O O . VAL A 1 147 ? 4.701 -1.717 -4.116 1.00 98.06 147 VAL A O 1
ATOM 1103 N N . ALA A 1 148 ? 5.180 -3.888 -3.884 1.00 98.50 148 ALA A N 1
ATOM 1104 C CA . ALA A 1 148 ? 3.960 -4.188 -3.134 1.00 98.50 148 ALA A CA 1
ATOM 1105 C C . ALA A 1 148 ? 3.910 -3.459 -1.782 1.00 98.50 148 ALA A C 1
ATOM 1107 O O . ALA A 1 148 ? 2.897 -2.838 -1.464 1.00 98.50 148 ALA A O 1
ATOM 1108 N N . GLY A 1 149 ? 5.010 -3.482 -1.022 1.00 98.38 149 GLY A N 1
ATOM 1109 C CA . GLY A 1 149 ? 5.101 -2.792 0.266 1.00 98.38 149 GLY A CA 1
ATOM 1110 C C . GLY A 1 149 ? 5.088 -1.275 0.101 1.00 98.38 149 GLY A C 1
ATOM 1111 O O . GLY A 1 149 ? 4.358 -0.588 0.809 1.00 98.38 149 GLY A O 1
ATOM 1112 N N . LEU A 1 150 ? 5.820 -0.760 -0.891 1.00 98.50 150 LEU A N 1
ATOM 1113 C CA . LEU A 1 150 ? 5.889 0.678 -1.162 1.00 98.50 150 LEU A CA 1
ATOM 1114 C C . LEU A 1 150 ? 4.551 1.256 -1.640 1.00 98.50 150 LEU A C 1
ATOM 1116 O O . LEU A 1 150 ? 4.165 2.329 -1.196 1.00 98.50 150 LEU A O 1
ATOM 1120 N N . ILE A 1 151 ? 3.818 0.550 -2.510 1.00 98.75 151 ILE A N 1
ATOM 1121 C CA . ILE A 1 151 ? 2.484 1.000 -2.946 1.00 98.75 151 ILE A CA 1
ATOM 1122 C C . ILE A 1 151 ? 1.515 0.996 -1.761 1.00 98.75 151 ILE A C 1
ATOM 1124 O O . ILE A 1 151 ? 0.723 1.925 -1.631 1.00 98.75 151 ILE A O 1
ATOM 1128 N N . ALA A 1 152 ? 1.574 -0.016 -0.888 1.00 98.69 152 ALA A N 1
ATOM 1129 C CA . ALA A 1 152 ? 0.743 -0.049 0.311 1.00 98.69 152 ALA A CA 1
ATOM 1130 C C . ALA A 1 152 ? 1.015 1.165 1.217 1.00 98.69 152 ALA A C 1
ATOM 1132 O O . ALA A 1 152 ? 0.064 1.841 1.602 1.00 98.69 152 ALA A O 1
ATOM 1133 N N . GLN A 1 153 ? 2.287 1.486 1.478 1.00 98.62 153 GLN A N 1
ATOM 1134 C CA . GLN A 1 153 ? 2.691 2.668 2.253 1.00 98.62 153 GLN A CA 1
ATOM 1135 C C . GLN A 1 153 ? 2.251 3.983 1.592 1.00 98.62 153 GLN A C 1
ATOM 1137 O O . GLN A 1 153 ? 1.627 4.812 2.247 1.00 98.62 153 GLN A O 1
ATOM 1142 N N . ASP A 1 154 ? 2.479 4.154 0.283 1.00 98.62 154 ASP A N 1
ATOM 1143 C CA . ASP A 1 154 ? 2.048 5.357 -0.448 1.00 98.62 154 ASP A CA 1
ATOM 1144 C C . ASP 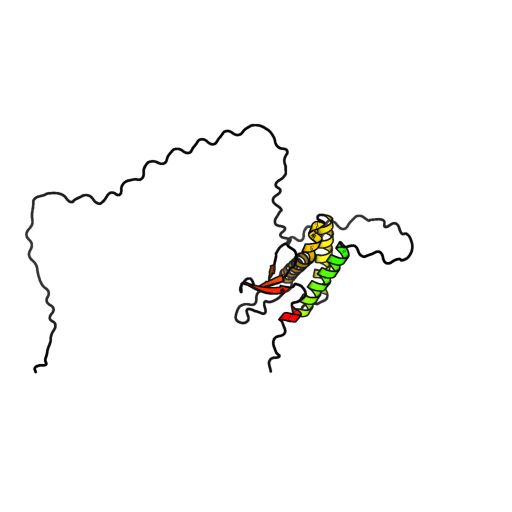A 1 154 ? 0.525 5.579 -0.317 1.00 98.62 154 ASP A C 1
ATOM 1146 O O . ASP A 1 154 ? 0.053 6.707 -0.159 1.00 98.62 154 ASP A O 1
ATOM 1150 N N . VAL A 1 155 ? -0.260 4.496 -0.379 1.00 98.62 155 VAL A N 1
ATOM 1151 C CA . VAL A 1 155 ? -1.720 4.543 -0.220 1.00 98.62 155 VAL A CA 1
ATOM 1152 C C . VAL A 1 155 ? -2.112 4.846 1.225 1.00 98.62 155 VAL A C 1
ATOM 1154 O O . VAL A 1 155 ? -3.048 5.619 1.434 1.00 98.62 155 VAL A O 1
ATOM 1157 N N . GLN A 1 156 ? -1.408 4.298 2.222 1.00 98.38 156 GLN A N 1
ATOM 1158 C CA . GLN A 1 156 ? -1.622 4.663 3.626 1.00 98.38 156 GLN A CA 1
ATOM 1159 C C . GLN A 1 156 ? -1.397 6.150 3.864 1.00 98.38 156 GLN A C 1
ATOM 1161 O O . GLN A 1 156 ? -2.247 6.792 4.479 1.00 98.38 156 GLN A O 1
ATOM 1166 N N . ASP A 1 157 ? -0.297 6.697 3.353 1.00 98.06 157 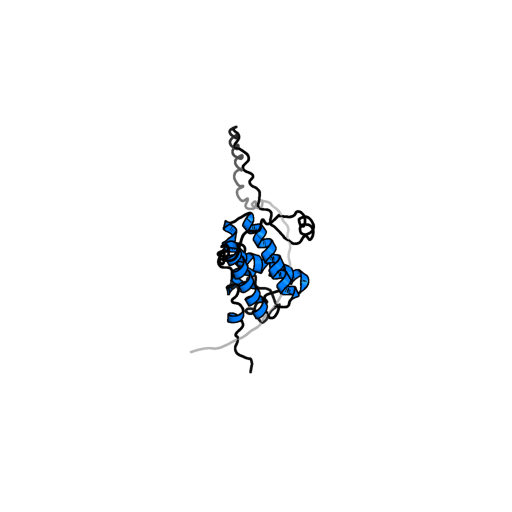ASP A N 1
ATOM 1167 C CA . ASP A 1 157 ? 0.033 8.112 3.490 1.00 98.06 157 ASP A CA 1
ATOM 1168 C C . ASP A 1 157 ? -1.042 8.983 2.832 1.00 98.06 157 ASP A C 1
ATOM 1170 O O . ASP A 1 157 ? -1.587 9.899 3.454 1.00 98.06 157 ASP A O 1
ATOM 1174 N N . ALA A 1 158 ? -1.434 8.650 1.600 1.00 97.94 158 ALA A N 1
ATOM 1175 C CA . ALA A 1 158 ? -2.464 9.389 0.880 1.00 97.94 158 ALA A CA 1
ATOM 1176 C C . ALA A 1 158 ? -3.843 9.315 1.563 1.00 97.94 158 ALA A C 1
ATOM 1178 O O . ALA A 1 158 ? -4.583 10.306 1.580 1.00 97.94 158 ALA A O 1
ATOM 1179 N N . LEU A 1 159 ? -4.201 8.161 2.136 1.00 97.75 159 LEU A N 1
ATOM 1180 C CA . LEU A 1 159 ? -5.429 8.001 2.912 1.00 97.75 159 LEU A CA 1
ATOM 1181 C C . LEU A 1 159 ? -5.361 8.771 4.228 1.00 97.75 159 LEU A C 1
ATOM 1183 O O . LEU A 1 159 ? -6.329 9.452 4.565 1.00 97.75 159 LEU A O 1
ATOM 1187 N N . LEU A 1 160 ? -4.230 8.735 4.933 1.00 96.62 160 LEU A N 1
ATOM 1188 C CA . LEU A 1 160 ? -4.036 9.442 6.197 1.00 96.62 160 LEU A CA 1
ATOM 1189 C C . LEU A 1 160 ? -4.252 10.947 6.038 1.00 96.62 160 LEU A C 1
ATOM 1191 O O . LEU A 1 160 ? -4.895 11.565 6.887 1.00 96.62 160 LEU A O 1
ATOM 1195 N N . GLU A 1 161 ? -3.763 11.522 4.942 1.00 95.62 161 GLU A N 1
ATOM 1196 C CA . GLU A 1 161 ? -3.926 12.943 4.641 1.00 95.62 161 GLU A CA 1
ATOM 1197 C C . GLU A 1 161 ? -5.374 13.346 4.317 1.00 95.62 161 GLU A C 1
ATOM 1199 O O . GLU A 1 161 ? -5.766 14.479 4.602 1.00 95.62 161 GLU A O 1
ATOM 1204 N N . ARG A 1 162 ? -6.170 12.458 3.698 1.00 95.12 162 ARG A N 1
ATOM 1205 C CA . ARG A 1 162 ? -7.475 12.815 3.100 1.00 95.12 162 ARG A CA 1
ATOM 1206 C C . ARG A 1 162 ? -8.693 12.255 3.836 1.00 95.12 162 ARG A C 1
ATOM 1208 O O . ARG A 1 162 ? -9.711 12.936 3.918 1.00 95.12 162 ARG A O 1
ATOM 1215 N N . TYR A 1 163 ? -8.594 11.038 4.358 1.00 94.81 163 TYR A N 1
ATOM 1216 C CA . TYR A 1 163 ? -9.717 10.267 4.906 1.00 94.81 163 TYR A CA 1
ATOM 1217 C C . TYR A 1 163 ? -9.455 9.782 6.338 1.00 94.81 163 TYR A C 1
ATOM 1219 O O . TYR A 1 163 ? -10.393 9.634 7.120 1.00 94.81 163 TYR A O 1
ATOM 1227 N N . GLY A 1 164 ? -8.189 9.577 6.705 1.00 94.94 164 GLY A N 1
ATOM 1228 C CA . GLY A 1 164 ? -7.764 9.124 8.023 1.00 94.94 164 GLY A CA 1
ATOM 1229 C C . GLY A 1 164 ? -7.018 7.790 7.992 1.00 94.94 164 GLY A C 1
ATOM 1230 O O . GLY A 1 164 ? -6.510 7.344 6.969 1.00 94.94 164 GLY A O 1
ATOM 1231 N N . ARG A 1 165 ? -6.904 7.168 9.167 1.00 96.12 165 ARG A N 1
ATOM 1232 C CA . ARG A 1 165 ? -6.052 5.992 9.388 1.00 96.12 165 ARG A CA 1
ATOM 1233 C C . ARG A 1 165 ? -6.589 4.758 8.666 1.00 96.12 165 ARG A C 1
ATOM 1235 O O . ARG A 1 165 ? -7.735 4.370 8.881 1.00 96.12 165 ARG A O 1
ATOM 1242 N N . TRP A 1 166 ? -5.720 4.087 7.919 1.00 97.44 166 TRP A N 1
ATOM 1243 C CA . TRP A 1 166 ? -6.006 2.808 7.279 1.00 97.44 166 TRP A CA 1
ATOM 1244 C C . TRP A 1 166 ? -4.723 1.961 7.157 1.00 97.44 166 TRP A C 1
ATOM 1246 O O . TRP A 1 166 ? -3.653 2.541 6.976 1.00 97.44 166 TRP A O 1
ATOM 1256 N N . PRO A 1 167 ? -4.806 0.620 7.235 1.00 97.12 167 PRO A N 1
ATOM 1257 C CA . PRO A 1 167 ? -5.946 -0.157 7.721 1.00 97.12 167 PRO A CA 1
ATOM 1258 C C . PRO A 1 167 ? -5.995 -0.121 9.253 1.00 97.12 167 PRO A C 1
ATOM 1260 O O . PRO A 1 167 ? -4.961 -0.128 9.916 1.00 97.12 167 PRO A O 1
ATOM 1263 N N . LEU A 1 168 ? -7.193 -0.068 9.838 1.00 95.44 168 LEU A N 1
ATOM 1264 C CA . LEU A 1 168 ? -7.325 -0.072 11.297 1.00 9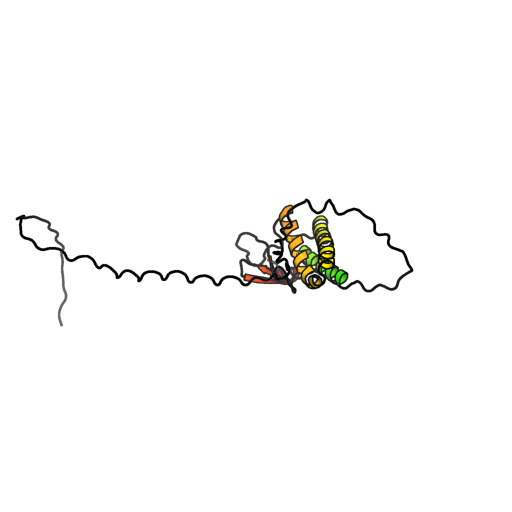5.44 168 LEU A CA 1
ATOM 1265 C C . LEU A 1 168 ? -6.931 -1.431 11.881 1.00 95.44 168 LEU A C 1
ATOM 1267 O O . LEU A 1 168 ? -7.292 -2.483 11.356 1.00 95.44 168 LEU A O 1
ATOM 1271 N N . CYS A 1 169 ? -6.214 -1.399 13.001 1.00 94.81 169 CYS A N 1
ATOM 1272 C CA . CYS A 1 169 ? -5.754 -2.591 13.692 1.00 94.81 169 CYS A CA 1
ATOM 1273 C C . CYS A 1 169 ? -6.926 -3.400 14.288 1.00 94.81 169 CYS A C 1
ATOM 1275 O O . CYS A 1 169 ? -7.610 -2.894 15.181 1.00 94.81 169 CYS A O 1
ATOM 1277 N N . PRO A 1 170 ? -7.124 -4.675 13.893 1.00 91.75 170 PRO A N 1
ATOM 1278 C CA . PRO A 1 170 ? -8.166 -5.526 14.472 1.00 91.75 170 PRO A CA 1
ATOM 1279 C C . PRO A 1 170 ? -7.762 -6.150 15.821 1.00 91.75 170 PRO A C 1
ATOM 1281 O O . PRO A 1 170 ? -8.604 -6.700 16.525 1.00 91.75 170 PRO A O 1
ATOM 1284 N N . VAL A 1 171 ? -6.477 -6.093 16.194 1.00 92.19 171 VAL A N 1
ATOM 1285 C CA . VAL A 1 171 ? -5.930 -6.777 17.382 1.00 92.19 171 VAL A CA 1
ATOM 1286 C C . VAL A 1 171 ? -6.204 -5.993 18.669 1.00 92.19 171 VAL A C 1
ATOM 1288 O O . VAL A 1 171 ? -6.512 -6.567 19.713 1.00 92.19 171 VAL A O 1
ATOM 1291 N N . CYS A 1 172 ? -6.097 -4.667 18.627 1.00 90.62 172 CYS A N 1
ATOM 1292 C CA . CYS A 1 172 ? -6.204 -3.816 19.810 1.00 90.62 172 CYS A CA 1
ATOM 1293 C C . CYS A 1 172 ? -7.616 -3.228 19.968 1.00 90.62 172 CYS A C 1
ATOM 1295 O O . CYS A 1 172 ? -7.818 -2.038 19.754 1.00 90.62 172 CYS A O 1
ATOM 1297 N N . GLY A 1 173 ? -8.590 -4.053 20.360 1.00 74.81 173 GLY A N 1
ATOM 1298 C CA . GLY A 1 173 ? -10.013 -3.676 20.360 1.00 74.81 173 GLY A CA 1
ATOM 1299 C C . GLY A 1 173 ? -10.514 -2.747 21.481 1.00 74.81 173 GLY A C 1
ATOM 1300 O O . GLY A 1 173 ? -11.626 -2.244 21.374 1.00 74.81 173 GLY A O 1
ATOM 1301 N N . SER A 1 174 ? -9.757 -2.513 22.560 1.00 73.38 174 SER A N 1
ATOM 1302 C CA . SER A 1 174 ? -10.231 -1.743 23.733 1.00 73.38 174 SER A CA 1
ATOM 1303 C C . SER A 1 174 ? -9.594 -0.358 23.910 1.00 73.38 174 SER A C 1
ATOM 1305 O O . SER A 1 174 ? -9.869 0.314 24.903 1.00 73.38 174 SER A O 1
ATOM 1307 N N . GLY A 1 175 ? -8.732 0.070 22.984 1.00 78.75 175 GLY A N 1
ATOM 1308 C CA . GLY A 1 175 ? -8.056 1.371 23.036 1.00 78.75 175 GLY A CA 1
ATOM 1309 C C . GLY A 1 175 ? -8.331 2.235 21.810 1.00 78.75 175 GLY A C 1
ATOM 1310 O O . GLY A 1 175 ? -9.143 1.876 20.961 1.00 78.75 175 GLY A O 1
ATOM 1311 N N . ASP A 1 176 ? -7.614 3.356 21.708 1.00 85.31 176 ASP A N 1
ATOM 1312 C CA . ASP A 1 176 ? -7.716 4.245 20.549 1.00 85.31 176 ASP A CA 1
ATOM 1313 C C . ASP A 1 176 ? -7.380 3.502 19.239 1.00 85.31 176 ASP A C 1
ATOM 1315 O O . ASP A 1 176 ? -6.325 2.844 19.157 1.00 85.31 176 ASP A O 1
ATOM 1319 N N . PRO A 1 177 ? -8.244 3.608 18.206 1.00 90.06 177 PRO A N 1
ATOM 1320 C CA . PRO A 1 177 ? -7.979 3.028 16.898 1.00 90.06 177 PRO A CA 1
ATOM 1321 C C . PRO A 1 177 ? -6.679 3.573 16.302 1.00 90.06 177 PRO A C 1
ATOM 1323 O O . PRO A 1 177 ? -6.456 4.783 16.238 1.00 90.06 177 PRO A O 1
ATOM 1326 N N . HIS A 1 178 ? -5.822 2.672 15.831 1.00 93.44 178 HIS A N 1
ATOM 1327 C CA . HIS A 1 178 ? -4.574 3.006 15.148 1.00 93.44 178 HIS A CA 1
ATOM 1328 C C . HIS A 1 178 ? -4.439 2.199 13.859 1.00 93.44 178 HIS A C 1
ATOM 1330 O O . HIS A 1 178 ? -5.086 1.161 13.704 1.00 93.44 178 HIS A O 1
ATOM 1336 N N . ALA A 1 179 ? -3.621 2.710 12.939 1.00 96.75 179 ALA A N 1
ATOM 1337 C CA . ALA A 1 179 ? -3.295 2.009 11.707 1.00 96.75 179 ALA A CA 1
ATOM 1338 C C . ALA A 1 179 ? -2.315 0.861 11.991 1.00 96.75 179 ALA A C 1
ATOM 1340 O O . ALA A 1 179 ? -1.558 0.919 12.962 1.00 96.75 179 ALA A O 1
ATOM 1341 N N . LEU A 1 180 ? -2.362 -0.175 11.161 1.00 97.94 180 LEU A N 1
ATOM 1342 C CA . LEU A 1 180 ? -1.251 -1.111 11.010 1.00 97.94 180 LEU A CA 1
ATOM 1343 C C . LEU A 1 180 ? -0.130 -0.438 10.211 1.00 97.94 180 LEU A C 1
ATOM 1345 O O . LEU A 1 180 ? -0.417 0.435 9.398 1.00 97.94 180 LEU A O 1
ATOM 1349 N 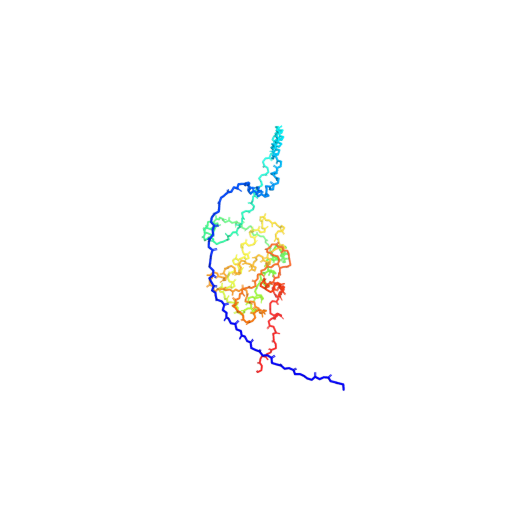N . ASP A 1 181 ? 1.104 -0.880 10.410 1.00 98.19 181 ASP A N 1
ATOM 1350 C CA . ASP A 1 181 ? 2.267 -0.448 9.626 1.00 98.19 181 ASP A CA 1
ATOM 1351 C C . ASP A 1 181 ? 2.658 -1.554 8.629 1.00 98.19 181 ASP A C 1
ATOM 1353 O O . ASP A 1 181 ? 2.262 -2.715 8.802 1.00 98.19 181 ASP A O 1
ATOM 1357 N N . VAL A 1 182 ? 3.406 -1.216 7.576 1.00 98.50 182 VAL A N 1
ATOM 1358 C CA . VAL A 1 182 ? 3.940 -2.197 6.616 1.00 98.50 182 VAL A CA 1
ATOM 1359 C C . VAL A 1 182 ? 5.368 -2.558 7.007 1.00 98.50 182 VAL A C 1
ATOM 1361 O O . VAL A 1 182 ? 6.256 -1.716 6.957 1.00 98.50 182 VAL A O 1
ATOM 1364 N N . GLU A 1 183 ? 5.620 -3.830 7.312 1.00 97.94 183 GLU A N 1
ATOM 1365 C CA . GLU A 1 183 ? 6.973 -4.338 7.540 1.00 97.94 183 GLU A CA 1
ATOM 1366 C C . GLU A 1 183 ? 7.365 -5.450 6.552 1.00 97.94 183 GLU A C 1
ATOM 1368 O O . GLU A 1 183 ? 6.552 -6.334 6.263 1.00 97.94 183 GLU A O 1
ATOM 1373 N N . PRO A 1 184 ? 8.630 -5.482 6.094 1.00 97.06 184 PRO A N 1
ATOM 1374 C CA . PRO A 1 184 ? 9.653 -4.454 6.314 1.00 97.06 184 PRO A CA 1
ATOM 1375 C C . PRO A 1 184 ? 9.318 -3.145 5.576 1.00 97.06 184 PRO A C 1
ATOM 1377 O O . PRO A 1 184 ? 8.749 -3.175 4.490 1.00 97.06 184 PRO A O 1
ATOM 1380 N N . GLU A 1 185 ? 9.731 -2.008 6.144 1.00 90.38 185 GLU A N 1
ATOM 1381 C CA . GLU A 1 185 ? 9.546 -0.673 5.538 1.00 90.38 185 GLU A CA 1
ATOM 1382 C C . GLU A 1 185 ? 10.129 -0.597 4.114 1.00 90.38 185 GLU A C 1
ATOM 1384 O O . GLU A 1 185 ? 9.561 0.004 3.206 1.00 90.38 185 GLU A O 1
ATOM 1389 N N . LEU A 1 186 ? 11.259 -1.271 3.890 1.00 92.25 186 LEU A N 1
ATOM 1390 C CA . LEU A 1 186 ? 11.820 -1.510 2.566 1.00 92.25 186 LEU A CA 1
ATOM 1391 C C . LEU A 1 186 ? 12.372 -2.935 2.519 1.00 92.25 186 LEU A C 1
ATOM 1393 O O . LEU A 1 186 ? 13.387 -3.235 3.147 1.00 92.25 186 LEU A O 1
ATOM 1397 N N . GLY A 1 187 ? 11.696 -3.818 1.791 1.00 92.44 187 GLY A N 1
ATOM 1398 C CA . GLY A 1 187 ? 12.110 -5.207 1.635 1.00 92.44 187 GLY A CA 1
ATOM 1399 C C . GLY A 1 187 ? 11.032 -6.073 0.981 1.00 92.44 187 GLY A C 1
ATOM 1400 O O . GLY A 1 187 ? 9.922 -5.593 0.729 1.00 92.44 187 GLY A O 1
ATOM 1401 N N . PRO A 1 188 ? 11.366 -7.330 0.648 1.00 94.06 188 PRO A N 1
ATOM 1402 C CA . PRO A 1 188 ? 10.416 -8.257 0.058 1.00 94.06 188 PRO A CA 1
ATOM 1403 C C . PRO A 1 188 ? 9.446 -8.774 1.127 1.00 94.06 188 PRO A C 1
ATOM 1405 O O . PRO A 1 188 ? 9.677 -8.603 2.324 1.00 94.06 188 PRO A O 1
ATOM 1408 N N . ASP A 1 189 ? 8.394 -9.464 0.682 1.00 96.38 189 ASP A N 1
ATOM 1409 C CA . ASP A 1 189 ? 7.422 -10.128 1.562 1.00 96.38 189 ASP A CA 1
ATOM 1410 C C . ASP A 1 189 ? 6.759 -9.162 2.579 1.00 96.38 189 ASP A C 1
ATOM 1412 O O . ASP A 1 189 ? 6.910 -9.321 3.795 1.00 96.38 189 ASP A O 1
ATOM 1416 N N . PRO A 1 190 ? 6.057 -8.111 2.102 1.00 98.19 190 PRO A N 1
ATOM 1417 C CA . PRO A 1 190 ? 5.484 -7.086 2.967 1.00 98.19 190 PRO A CA 1
ATOM 1418 C C . PRO A 1 190 ? 4.271 -7.601 3.756 1.00 98.19 190 PRO A C 1
ATOM 1420 O O . PRO A 1 190 ? 3.386 -8.282 3.226 1.00 98.19 190 PRO A O 1
ATOM 1423 N N . HIS A 1 191 ? 4.199 -7.215 5.026 1.00 98.50 191 HIS A N 1
ATOM 1424 C CA . HIS A 1 191 ? 3.164 -7.608 5.975 1.00 98.50 191 HIS A CA 1
ATOM 1425 C C . HIS A 1 191 ? 2.607 -6.412 6.736 1.00 98.50 191 HIS A C 1
ATOM 1427 O O . HIS A 1 191 ? 3.346 -5.525 7.147 1.00 98.50 191 HIS A O 1
ATOM 1433 N N . TRP A 1 192 ? 1.313 -6.459 7.029 1.00 98.50 192 TRP A N 1
ATOM 1434 C CA . TRP A 1 192 ? 0.685 -5.585 8.004 1.00 98.50 192 TRP A CA 1
ATOM 1435 C C . TRP A 1 192 ? 1.063 -6.007 9.417 1.00 98.50 192 TRP A C 1
ATOM 1437 O O . TRP A 1 192 ? 0.821 -7.153 9.817 1.00 98.50 192 TRP A O 1
ATOM 1447 N N . VAL A 1 193 ? 1.598 -5.080 10.201 1.00 98.31 193 VAL A N 1
ATOM 1448 C CA . VAL A 1 193 ? 1.984 -5.304 11.592 1.00 98.31 193 VAL A CA 1
ATOM 1449 C C . VAL A 1 193 ? 1.258 -4.348 12.523 1.00 98.31 193 VAL A C 1
ATOM 1451 O O . VAL A 1 193 ? 0.988 -3.194 12.202 1.00 98.31 193 VAL A O 1
ATOM 1454 N N . CYS A 1 194 ? 0.928 -4.834 13.714 1.00 97.12 194 CYS A N 1
ATOM 1455 C CA . CYS A 1 194 ? 0.517 -3.970 14.806 1.00 97.12 194 CYS A CA 1
ATOM 1456 C C . CYS A 1 194 ? 1.740 -3.686 15.675 1.00 97.12 194 CYS A C 1
ATOM 1458 O O . CYS A 1 194 ? 2.076 -4.488 16.548 1.00 97.12 194 CYS A O 1
ATOM 1460 N N . THR A 1 195 ? 2.365 -2.527 15.487 1.00 94.00 195 THR A N 1
ATOM 1461 C CA . THR A 1 195 ? 3.542 -2.095 16.258 1.00 94.00 195 THR A CA 1
ATOM 1462 C C . THR A 1 195 ? 3.261 -2.031 17.758 1.00 94.00 195 THR A C 1
ATOM 1464 O O . THR A 1 195 ? 4.091 -2.416 18.577 1.00 94.00 195 THR A O 1
ATOM 1467 N N . LYS A 1 196 ? 2.040 -1.636 18.146 1.00 94.31 196 LYS A N 1
ATOM 1468 C CA . LYS A 1 196 ? 1.619 -1.586 19.555 1.00 94.31 196 LYS A CA 1
ATOM 1469 C C . LYS A 1 196 ? 1.613 -2.962 20.228 1.00 94.31 196 LYS A C 1
ATOM 1471 O O . LYS A 1 196 ? 1.957 -3.061 21.403 1.00 94.31 196 LYS A O 1
ATOM 1476 N N . ALA A 1 197 ? 1.179 -3.999 19.515 1.00 93.56 197 ALA A N 1
ATOM 1477 C CA . ALA A 1 197 ? 1.118 -5.366 20.031 1.00 93.56 197 ALA A CA 1
ATOM 1478 C C . ALA A 1 197 ? 2.369 -6.193 19.683 1.00 93.56 197 ALA A C 1
ATOM 1480 O O . ALA A 1 197 ? 2.549 -7.270 20.244 1.00 93.56 197 ALA A O 1
ATOM 1481 N N . GLY A 1 198 ? 3.222 -5.707 18.776 1.00 94.94 198 GLY A N 1
ATOM 1482 C CA . GLY A 1 198 ? 4.409 -6.412 18.294 1.00 94.94 198 GLY A CA 1
ATOM 1483 C C . GLY A 1 198 ? 4.081 -7.675 17.494 1.00 94.94 198 GLY A C 1
ATOM 1484 O O . GLY A 1 198 ? 4.817 -8.655 17.581 1.00 94.94 198 GLY A O 1
ATOM 1485 N N . VAL A 1 199 ? 2.958 -7.694 16.764 1.00 96.19 199 VAL A N 1
ATOM 1486 C CA . VAL A 1 199 ? 2.497 -8.881 16.020 1.00 96.19 199 VAL A CA 1
ATOM 1487 C C . VAL A 1 199 ? 2.309 -8.596 14.535 1.00 96.19 199 VAL A C 1
ATOM 1489 O O . VAL A 1 199 ? 1.771 -7.555 14.155 1.00 96.19 199 VAL A O 1
ATOM 1492 N N . LYS A 1 200 ? 2.682 -9.571 13.699 1.00 97.50 200 LYS A N 1
ATOM 1493 C CA . LYS A 1 200 ? 2.263 -9.620 12.295 1.00 97.50 200 LYS A CA 1
ATOM 1494 C C . LYS A 1 200 ? 0.784 -9.986 12.232 1.00 97.50 200 LYS A C 1
ATOM 1496 O O . LYS A 1 200 ? 0.372 -10.981 12.823 1.00 97.50 200 LYS A O 1
ATOM 1501 N N . VAL A 1 201 ? -0.001 -9.177 11.531 1.00 97.12 201 VAL A N 1
ATOM 1502 C CA . VAL A 1 201 ? -1.451 -9.347 11.396 1.00 97.12 201 VAL A CA 1
ATOM 1503 C C . VAL A 1 201 ? -1.786 -10.141 10.142 1.00 97.12 201 VAL A C 1
ATOM 1505 O O . VAL A 1 201 ? -2.531 -11.113 10.227 1.00 97.12 201 VAL A O 1
ATOM 1508 N N . ALA A 1 202 ? -1.248 -9.744 8.989 1.00 98.12 202 ALA A N 1
ATOM 1509 C CA . ALA A 1 202 ? -1.490 -10.399 7.704 1.00 98.12 202 ALA A CA 1
ATOM 1510 C C . ALA A 1 202 ? -0.380 -10.051 6.705 1.00 98.12 202 ALA A C 1
ATOM 1512 O O . ALA A 1 202 ? 0.265 -9.015 6.845 1.00 98.12 202 ALA A O 1
ATOM 1513 N N . ALA A 1 203 ? -0.193 -10.864 5.667 1.00 98.44 203 ALA A N 1
ATOM 1514 C CA . ALA A 1 203 ? 0.520 -10.411 4.473 1.00 98.44 203 ALA A CA 1
ATOM 1515 C C . ALA A 1 203 ? -0.279 -9.297 3.773 1.00 98.44 203 ALA A C 1
ATOM 1517 O O . ALA A 1 203 ? -1.514 -9.277 3.854 1.00 98.44 203 ALA A O 1
ATOM 1518 N N . VAL A 1 204 ? 0.403 -8.395 3.062 1.00 98.50 204 VAL A N 1
ATOM 1519 C CA . VAL A 1 204 ? -0.281 -7.432 2.185 1.00 98.50 204 VAL A CA 1
ATOM 1520 C C . VAL A 1 204 ? -1.093 -8.199 1.130 1.00 98.50 204 VAL A C 1
ATOM 1522 O O . VAL A 1 204 ? -0.626 -9.163 0.529 1.00 98.50 204 VAL A O 1
ATOM 1525 N N . GLY A 1 205 ? -2.345 -7.798 0.949 1.00 98.25 205 GLY A N 1
ATOM 1526 C CA . GLY A 1 205 ? -3.385 -8.424 0.135 1.00 98.25 205 GLY A CA 1
ATOM 1527 C C . GLY A 1 205 ? -4.205 -9.503 0.835 1.00 98.25 205 GLY A C 1
ATOM 1528 O O . GLY A 1 205 ? -5.069 -10.109 0.202 1.00 98.25 205 GLY A O 1
ATOM 1529 N N . SER A 1 206 ? -3.949 -9.773 2.118 1.00 97.88 206 SER A N 1
ATOM 1530 C CA . SER A 1 206 ? -4.588 -10.867 2.862 1.00 97.88 206 SER A CA 1
ATOM 1531 C C . SER A 1 206 ? -5.424 -10.417 4.066 1.00 97.88 206 SER A C 1
ATOM 1533 O O . SER A 1 206 ? -5.897 -11.277 4.814 1.00 97.88 206 SER A O 1
ATOM 1535 N N . LEU A 1 207 ? -5.682 -9.115 4.262 1.00 95.94 207 LEU A N 1
ATOM 1536 C CA . LEU A 1 207 ? -6.440 -8.621 5.428 1.00 95.94 207 LEU A CA 1
ATOM 1537 C C . LEU A 1 207 ? -7.839 -9.237 5.555 1.00 95.94 207 LEU A C 1
ATOM 1539 O O . LEU A 1 207 ? -8.301 -9.493 6.667 1.00 95.94 207 LEU A O 1
ATOM 1543 N N . GLY A 1 208 ? -8.495 -9.535 4.428 1.00 90.06 208 GLY A N 1
ATOM 1544 C CA . GLY A 1 208 ? -9.836 -10.133 4.405 1.00 90.06 208 GLY A CA 1
ATOM 1545 C C . GLY A 1 208 ? -9.909 -11.539 5.009 1.00 90.06 208 GLY A C 1
ATOM 1546 O O . GLY A 1 208 ? -10.992 -12.002 5.354 1.00 90.06 208 GLY A O 1
ATOM 1547 N N . THR A 1 209 ? -8.770 -12.217 5.169 1.00 85.62 209 THR A N 1
ATOM 1548 C CA . THR A 1 209 ? -8.702 -13.531 5.828 1.00 85.62 209 THR A CA 1
ATOM 1549 C C . THR A 1 209 ? -8.560 -13.427 7.349 1.00 85.62 209 THR A C 1
ATOM 1551 O O . THR A 1 209 ? -8.922 -14.364 8.057 1.00 85.62 209 THR A O 1
ATOM 1554 N N . CYS A 1 210 ? -8.102 -12.279 7.862 1.00 70.69 210 CYS A N 1
ATOM 1555 C CA . CYS A 1 210 ? -7.890 -12.041 9.292 1.00 70.69 210 CYS A CA 1
ATOM 1556 C C . CYS A 1 210 ? -9.093 -11.377 9.978 1.00 70.69 210 CYS A C 1
ATOM 1558 O O . CYS A 1 210 ? -9.278 -11.545 11.181 1.00 70.69 210 CYS A O 1
ATOM 1560 N N . SER A 1 211 ? -9.929 -10.643 9.236 1.00 59.53 211 SER A N 1
ATOM 1561 C CA . SER A 1 211 ? -11.122 -9.962 9.765 1.00 59.53 211 SER A CA 1
ATOM 1562 C C . SER A 1 211 ? -12.324 -10.887 10.016 1.00 59.53 211 SER A C 1
ATOM 1564 O O . SER A 1 211 ? -13.350 -10.439 10.528 1.00 59.53 211 SER A O 1
ATOM 1566 N N . GLY A 1 212 ? -12.199 -12.185 9.721 1.00 49.22 212 GLY A N 1
ATOM 1567 C CA . GLY A 1 212 ? -13.207 -13.210 9.996 1.00 49.22 212 GLY A CA 1
ATOM 1568 C C . GLY A 1 212 ? -13.305 -13.599 11.475 1.00 49.22 212 GLY A C 1
ATOM 1569 O O . GLY A 1 212 ? -13.028 -14.742 11.833 1.00 49.22 212 GLY A O 1
ATOM 1570 N N . GLY A 1 213 ? -13.710 -12.673 12.345 1.00 49.28 213 GLY A N 1
ATOM 1571 C CA . GLY A 1 213 ? -14.284 -13.033 13.646 1.00 49.28 213 GLY A CA 1
ATOM 1572 C C . GLY A 1 213 ? -15.669 -13.680 13.465 1.00 49.28 213 GLY A C 1
ATOM 1573 O O . GLY A 1 213 ? -16.351 -13.366 12.485 1.00 49.28 213 GLY A O 1
ATOM 1574 N N . PRO A 1 214 ? -16.115 -14.590 14.358 1.00 39.00 214 PRO A N 1
ATOM 1575 C CA . PRO A 1 214 ? -17.446 -15.190 14.248 1.00 39.00 214 PRO A CA 1
ATOM 1576 C C . PRO A 1 214 ? -18.535 -14.100 14.265 1.00 39.00 214 PRO A C 1
ATOM 1578 O O . PRO A 1 214 ? -18.352 -13.083 14.938 1.00 39.00 214 PRO A O 1
ATOM 1581 N N . PRO A 1 215 ? -19.667 -14.287 13.555 1.00 38.66 215 PRO A N 1
ATOM 1582 C CA . PRO A 1 215 ? -20.744 -13.307 13.564 1.00 38.66 215 PRO A CA 1
ATOM 1583 C C . PRO A 1 215 ? -21.269 -13.149 14.992 1.00 38.66 215 PRO A C 1
ATOM 1585 O O . PRO A 1 215 ? -21.689 -14.127 15.617 1.00 38.66 215 PRO A O 1
ATOM 1588 N N . SER A 1 216 ? -21.243 -11.920 15.507 1.00 46.09 216 SER A N 1
ATOM 1589 C CA . SER A 1 216 ? -21.945 -11.574 16.741 1.00 46.09 216 SER A CA 1
ATOM 1590 C C . SER A 1 216 ? -23.422 -11.936 16.571 1.00 46.09 216 SER A C 1
ATOM 1592 O O . SER A 1 216 ? -24.085 -11.414 15.673 1.00 46.09 216 SER A O 1
ATOM 1594 N N . SER A 1 217 ? -23.886 -12.893 17.378 1.00 50.66 217 SER A N 1
ATOM 1595 C CA . SER A 1 217 ? -25.293 -13.312 17.461 1.00 50.66 217 SER A CA 1
ATOM 1596 C C . SER A 1 217 ? -26.120 -12.345 18.295 1.00 50.66 217 SER A C 1
ATOM 1598 O O . SER A 1 217 ? -25.545 -11.748 19.234 1.00 50.66 217 SER A O 1
#

Radius of gyration: 37.57 Å; chains: 1; bounding box: 74×52×125 Å

Foldseek 3Di:
DDDDDDDDDDDDDDDDDDDDDDDDDDDDDDDDDDDDDDDDDDDDPDPDDDDDDDPDPPPPPPPPCPPPDPPPPPPPPDDDDDDDDDDDDDPDPQDLLRVLLVVLLLLQLLQCVLQVNNDPVLNVQLVVLSVVVSVVCVVPVVQSQFSSLSSNVSSQVVCCVPPRGPDWDPPPPPDDTHHFHWPPNGDHFIFTHDPVVRDTQGTRSCSNVRPPDPDDD

Secondary structure (DSSP, 8-state):
--------------------------PPPPP--PPPPPPPPPPPPPPPPPP-PPP--------------TTSGGG----------------PPPPHHHHHHHHHHHHHHHHHHHTT---HHHHHHHHHHHHHHHHHHHH-GGGGGGHHHHHHHHHHHHHHHHT---SBPSS-TTS---B-EEESSSSSS-EEEETTTTEEEEETT-HHHH--PPP--